Protein AF-A0A929ICV4-F1 (afdb_monomer)

pLDDT: mean 78.17, std 17.78, range [34.5, 98.75]

Structure (mmCIF, N/CA/C/O backbone):
data_AF-A0A929ICV4-F1
#
_entry.id   AF-A0A929ICV4-F1
#
loop_
_atom_site.group_PDB
_atom_site.id
_atom_site.type_symbol
_atom_site.label_atom_id
_atom_site.label_alt_id
_atom_site.label_comp_id
_atom_site.label_asym_id
_atom_site.label_entity_id
_atom_site.label_seq_id
_atom_site.pdbx_PDB_ins_code
_atom_site.Cartn_x
_atom_site.Cartn_y
_atom_site.Cartn_z
_atom_site.occupancy
_atom_site.B_iso_or_equiv
_atom_site.auth_seq_id
_atom_site.auth_comp_id
_atom_site.auth_asym_id
_atom_site.auth_atom_id
_atom_site.pdbx_PDB_model_num
ATOM 1 N N . MET A 1 1 ? 7.011 -16.786 -25.797 1.00 38.97 1 MET A N 1
ATOM 2 C CA . MET A 1 1 ? 6.135 -16.086 -24.838 1.00 38.97 1 MET A CA 1
ATOM 3 C C . MET A 1 1 ? 5.967 -16.983 -23.621 1.00 38.97 1 MET A C 1
ATOM 5 O O . MET A 1 1 ? 5.242 -17.961 -23.714 1.00 38.97 1 MET A O 1
ATOM 9 N N . ARG A 1 2 ? 6.710 -16.749 -22.533 1.00 47.75 2 ARG A N 1
ATOM 10 C CA . ARG A 1 2 ? 6.395 -17.364 -21.236 1.00 47.75 2 ARG A CA 1
ATOM 11 C C . ARG A 1 2 ? 5.663 -16.283 -20.454 1.00 47.75 2 ARG A C 1
ATOM 13 O O . ARG A 1 2 ? 6.286 -15.298 -20.079 1.00 47.75 2 ARG A O 1
ATOM 20 N N . SER A 1 3 ? 4.342 -16.396 -20.366 1.00 54.91 3 SER A N 1
ATOM 21 C CA . SER A 1 3 ? 3.527 -15.537 -19.508 1.00 54.91 3 SER A CA 1
ATOM 22 C C . SER A 1 3 ? 4.051 -15.641 -18.076 1.00 54.91 3 SER A C 1
ATOM 24 O O . SER A 1 3 ? 4.404 -16.742 -17.645 1.00 54.91 3 SER A O 1
ATOM 26 N N . GLY A 1 4 ? 4.130 -14.519 -17.357 1.00 65.94 4 GLY A N 1
ATOM 27 C CA . GLY A 1 4 ? 4.420 -14.539 -15.924 1.00 65.94 4 GLY A CA 1
ATOM 28 C C . GLY A 1 4 ? 3.441 -15.459 -15.189 1.00 65.94 4 GLY A C 1
ATOM 29 O O . GLY A 1 4 ? 2.310 -15.655 -15.643 1.00 65.94 4 GLY A O 1
ATOM 30 N N . ALA A 1 5 ? 3.884 -16.078 -14.095 1.00 77.38 5 ALA A N 1
ATOM 31 C CA . ALA A 1 5 ? 2.991 -16.900 -13.283 1.00 77.38 5 ALA A CA 1
ATOM 32 C C . ALA A 1 5 ? 1.906 -16.023 -12.632 1.00 77.38 5 ALA A C 1
ATOM 34 O O . ALA A 1 5 ? 2.120 -14.837 -12.384 1.00 77.38 5 ALA A O 1
ATOM 35 N N . GLN A 1 6 ? 0.743 -16.605 -12.360 1.00 87.81 6 GLN A N 1
ATOM 36 C CA . GLN A 1 6 ? -0.254 -15.993 -11.488 1.00 87.81 6 GLN A CA 1
ATOM 37 C C . GLN A 1 6 ? -0.070 -16.566 -10.085 1.00 87.81 6 GLN A C 1
ATOM 39 O O . GLN A 1 6 ? 0.095 -17.778 -9.937 1.00 87.81 6 GLN A O 1
ATOM 44 N N . VAL A 1 7 ? -0.081 -15.700 -9.075 1.00 90.94 7 VAL A N 1
ATOM 45 C CA . VAL A 1 7 ? 0.007 -16.099 -7.668 1.00 90.94 7 VAL A CA 1
ATOM 46 C C . VAL A 1 7 ? -1.190 -15.529 -6.931 1.00 90.94 7 VAL A C 1
ATOM 48 O O . VAL A 1 7 ? -1.388 -14.320 -6.910 1.00 90.94 7 VAL A O 1
ATOM 51 N N . ASP A 1 8 ? -1.969 -16.397 -6.300 1.00 94.88 8 ASP A N 1
ATOM 52 C CA . ASP A 1 8 ? -3.102 -15.989 -5.479 1.00 94.88 8 ASP A CA 1
ATOM 53 C C . ASP A 1 8 ? -2.829 -16.382 -4.021 1.00 94.88 8 ASP A C 1
ATOM 55 O O . ASP A 1 8 ? -2.606 -17.551 -3.709 1.00 94.88 8 ASP A O 1
ATOM 59 N N . ILE A 1 9 ? -2.831 -15.394 -3.127 1.00 95.62 9 ILE A N 1
ATOM 60 C CA . ILE A 1 9 ? -2.659 -15.553 -1.679 1.00 95.62 9 ILE A CA 1
ATOM 61 C C . ILE A 1 9 ? -3.998 -15.214 -1.039 1.00 95.62 9 ILE A C 1
ATOM 63 O O . ILE A 1 9 ? -4.398 -14.046 -1.004 1.00 95.62 9 ILE A O 1
ATOM 67 N N . ASN A 1 10 ? -4.724 -16.222 -0.563 1.00 96.88 10 ASN A N 1
ATOM 68 C CA . ASN A 1 10 ? -6.092 -16.024 -0.108 1.00 96.88 10 ASN A CA 1
ATOM 69 C C . ASN A 1 10 ? -6.459 -16.788 1.165 1.00 96.88 10 ASN A C 1
ATOM 71 O O . ASN A 1 10 ? -5.947 -17.873 1.420 1.00 96.88 10 ASN A O 1
ATOM 75 N N . PHE A 1 11 ? -7.358 -16.190 1.954 1.00 96.62 11 PHE A N 1
ATOM 76 C CA . PHE A 1 11 ? -7.953 -16.790 3.157 1.00 96.62 11 PHE A CA 1
ATOM 77 C C . PHE A 1 11 ? -6.955 -17.211 4.248 1.00 96.62 11 PHE A C 1
ATOM 79 O O . PHE A 1 11 ? -7.219 -18.142 5.008 1.00 96.62 11 PHE A O 1
ATOM 86 N N . ASN A 1 12 ? -5.818 -16.522 4.350 1.00 97.19 12 ASN A N 1
ATOM 87 C CA . ASN A 1 12 ? -4.819 -16.770 5.387 1.00 97.19 12 ASN A CA 1
ATOM 88 C C . ASN A 1 12 ? -4.979 -15.815 6.570 1.00 97.19 12 ASN A C 1
ATOM 90 O O . ASN A 1 12 ? -5.546 -14.724 6.462 1.00 97.19 12 ASN A O 1
ATOM 94 N N . HIS A 1 13 ? -4.398 -16.216 7.695 1.00 96.25 13 HIS A N 1
ATOM 95 C CA . HIS A 1 13 ? -4.230 -15.375 8.871 1.00 96.25 13 HIS A CA 1
ATOM 96 C C . HIS A 1 13 ? -2.745 -15.296 9.217 1.00 96.25 13 HIS A C 1
ATOM 98 O O . HIS A 1 13 ? -2.139 -16.291 9.609 1.00 96.25 13 HIS A O 1
ATOM 104 N N . PHE A 1 14 ? -2.156 -14.119 9.036 1.00 92.44 14 PHE A N 1
ATOM 105 C CA . PHE A 1 14 ? -0.761 -13.843 9.350 1.00 92.44 14 PHE A CA 1
ATOM 106 C C . PHE A 1 14 ? -0.678 -13.197 10.735 1.00 92.44 14 PHE A C 1
ATOM 108 O O . PHE A 1 14 ? -1.156 -12.082 10.920 1.00 92.44 14 PHE A O 1
ATOM 115 N N . LEU A 1 15 ? -0.072 -13.899 11.695 1.00 89.00 15 LEU A N 1
ATOM 116 C CA . LEU A 1 15 ? 0.064 -13.475 13.093 1.00 89.00 15 LEU A CA 1
ATOM 117 C C . LEU A 1 15 ? 1.522 -13.142 13.420 1.00 89.00 15 LEU A C 1
ATOM 119 O O . LEU A 1 15 ? 2.387 -13.984 13.186 1.00 89.00 15 LEU A O 1
ATOM 123 N N . GLN A 1 16 ? 1.779 -11.964 13.997 1.00 74.06 16 GLN A N 1
ATOM 124 C CA . GLN A 1 16 ? 3.083 -11.583 14.574 1.00 74.06 16 GLN A CA 1
ATOM 125 C C . GLN A 1 16 ? 4.268 -11.738 13.602 1.00 74.06 16 GLN A C 1
ATOM 127 O O . GLN A 1 16 ? 5.383 -12.088 13.990 1.00 74.06 16 GLN A O 1
ATOM 132 N N . ASN A 1 17 ? 4.021 -11.496 12.314 1.00 66.38 17 ASN A N 1
ATOM 133 C CA . ASN A 1 17 ? 5.069 -11.509 11.302 1.00 66.38 17 ASN A CA 1
ATOM 134 C C . ASN A 1 17 ? 5.662 -10.109 11.177 1.00 66.38 17 ASN A C 1
ATOM 136 O O . ASN A 1 17 ? 4.917 -9.140 11.088 1.00 66.38 17 ASN A O 1
ATOM 140 N N . LEU A 1 18 ? 6.989 -10.024 11.099 1.00 76.31 18 LEU A N 1
ATOM 141 C CA . LEU A 1 18 ? 7.675 -8.764 10.795 1.00 76.31 18 LEU A CA 1
ATOM 142 C C . LEU A 1 18 ? 7.374 -8.328 9.361 1.00 76.31 18 LEU A C 1
ATOM 144 O O . LEU A 1 18 ? 7.043 -7.175 9.122 1.00 76.31 18 LEU A O 1
ATOM 148 N N . VAL A 1 19 ? 7.424 -9.275 8.419 1.00 81.38 19 VAL A N 1
ATOM 149 C CA . VAL A 1 19 ? 6.857 -9.100 7.082 1.00 81.38 19 VAL A CA 1
ATOM 150 C C . VAL A 1 19 ? 6.070 -10.344 6.693 1.00 81.38 19 VAL A C 1
ATOM 152 O O . VAL A 1 19 ? 6.641 -11.433 6.652 1.00 81.38 19 VAL A O 1
ATOM 155 N N . ALA A 1 20 ? 4.766 -10.210 6.442 1.00 84.81 20 ALA A N 1
ATOM 156 C CA . ALA A 1 20 ? 3.904 -11.373 6.212 1.00 84.81 20 ALA A CA 1
ATOM 157 C C . ALA A 1 20 ? 3.948 -11.887 4.763 1.00 84.81 20 ALA A C 1
ATOM 159 O O . ALA A 1 20 ? 4.012 -13.095 4.536 1.00 84.81 20 ALA A O 1
ATOM 160 N N . VAL A 1 21 ? 3.940 -10.987 3.778 1.00 87.75 21 VAL A N 1
ATOM 161 C CA . VAL A 1 21 ? 4.052 -11.334 2.353 1.00 87.75 21 VAL A CA 1
ATOM 162 C C . VAL A 1 21 ? 5.154 -10.503 1.719 1.00 87.75 21 VAL A C 1
ATOM 164 O O . VAL A 1 21 ? 5.126 -9.279 1.792 1.00 87.75 21 VAL A O 1
ATOM 167 N N . VAL A 1 22 ? 6.099 -11.167 1.054 1.00 87.38 22 VAL A N 1
ATOM 168 C CA . VAL A 1 22 ? 7.188 -10.509 0.325 1.00 87.38 22 VAL A CA 1
ATOM 169 C C . VAL A 1 22 ? 7.153 -10.935 -1.136 1.00 87.38 22 VAL A C 1
ATOM 171 O O . VAL A 1 22 ? 7.228 -12.120 -1.455 1.00 87.38 22 VAL A O 1
ATOM 174 N N . ILE A 1 23 ? 7.071 -9.954 -2.027 1.00 85.19 23 ILE A N 1
ATOM 175 C CA . ILE A 1 23 ? 7.147 -10.120 -3.473 1.00 85.19 23 ILE A CA 1
ATOM 176 C C . ILE A 1 23 ? 8.391 -9.364 -3.937 1.00 85.19 23 ILE A C 1
ATOM 178 O O . ILE A 1 23 ? 8.516 -8.166 -3.699 1.00 85.19 23 ILE A O 1
ATOM 182 N N . ILE A 1 24 ? 9.328 -10.060 -4.581 1.00 82.62 24 ILE A N 1
ATOM 183 C CA . ILE A 1 24 ? 10.586 -9.465 -5.047 1.00 82.62 24 ILE A CA 1
ATOM 184 C C . ILE A 1 24 ? 10.763 -9.745 -6.533 1.00 82.62 24 ILE A C 1
ATOM 186 O O . ILE A 1 24 ? 10.647 -10.901 -6.938 1.00 82.62 24 ILE A O 1
ATOM 190 N N . ASN A 1 25 ? 11.068 -8.710 -7.325 1.00 75.75 25 ASN A N 1
ATOM 191 C CA . ASN A 1 25 ? 11.461 -8.826 -8.741 1.00 75.75 25 ASN A CA 1
ATOM 192 C C . ASN A 1 25 ? 10.577 -9.786 -9.551 1.00 75.75 25 ASN A C 1
ATOM 194 O O . ASN A 1 25 ? 11.056 -10.663 -10.271 1.00 75.75 25 ASN A O 1
ATOM 198 N N . SER A 1 26 ? 9.261 -9.655 -9.393 1.00 71.94 26 SER A N 1
ATOM 199 C CA . SER A 1 26 ? 8.315 -10.638 -9.908 1.00 71.94 26 SER A CA 1
ATOM 200 C C . SER A 1 26 ? 7.723 -10.215 -11.251 1.00 71.94 26 SER A C 1
ATOM 202 O O . SER A 1 26 ? 7.237 -9.108 -11.390 1.00 71.94 26 SER A O 1
ATOM 204 N N . SER A 1 27 ? 7.680 -11.118 -12.236 1.00 75.81 27 SER A N 1
ATOM 205 C CA . SER A 1 27 ? 6.920 -10.921 -13.497 1.00 75.81 27 SER A CA 1
ATOM 206 C C . SER A 1 27 ? 5.445 -11.292 -13.350 1.00 75.81 27 SER A C 1
ATOM 208 O O . SER A 1 27 ? 4.738 -11.479 -14.343 1.00 75.81 27 SER A O 1
ATOM 210 N N . GLN A 1 28 ? 5.007 -11.535 -12.118 1.00 78.25 28 GLN A N 1
ATOM 211 C CA . GLN A 1 28 ? 3.743 -12.187 -11.834 1.00 78.25 28 GLN A CA 1
ATOM 212 C C . GLN A 1 28 ? 2.613 -11.170 -11.707 1.00 78.25 28 GLN A C 1
ATOM 214 O O . GLN A 1 28 ? 2.813 -10.009 -11.340 1.00 78.25 28 GLN A O 1
ATOM 219 N N . SER A 1 29 ? 1.403 -11.646 -11.989 1.00 88.25 29 SER A N 1
ATOM 220 C CA . SER A 1 29 ? 0.196 -11.010 -11.473 1.00 88.25 29 SER A CA 1
ATOM 221 C C . SER A 1 29 ? -0.126 -11.672 -10.144 1.00 88.25 29 SER A C 1
ATOM 223 O O . SER A 1 29 ? -0.492 -12.849 -10.119 1.00 88.25 29 SER A O 1
ATOM 225 N N . THR A 1 30 ? -0.001 -10.914 -9.061 1.00 92.75 30 THR A N 1
ATOM 226 C CA . THR A 1 30 ? -0.270 -11.394 -7.708 1.00 92.75 30 THR A CA 1
ATOM 227 C C . THR A 1 30 ? -1.576 -10.812 -7.186 1.00 92.75 30 THR A C 1
ATOM 229 O O . THR A 1 30 ? -1.777 -9.596 -7.214 1.00 92.75 30 THR A O 1
ATOM 232 N N . THR A 1 31 ? -2.451 -11.677 -6.678 1.00 96.12 31 THR A N 1
ATOM 233 C CA . THR A 1 31 ? -3.678 -11.288 -5.979 1.00 96.12 31 THR A CA 1
ATOM 234 C C . THR A 1 31 ? -3.563 -11.675 -4.511 1.00 96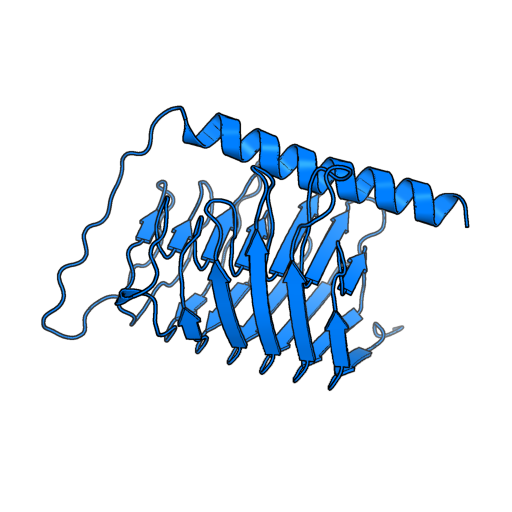.12 31 THR A C 1
ATOM 236 O O . THR A 1 31 ? -3.345 -12.840 -4.191 1.00 96.12 31 THR A O 1
ATOM 239 N N . VAL A 1 32 ? -3.746 -10.721 -3.605 1.00 97.31 32 VAL A N 1
ATOM 240 C CA . VAL A 1 32 ? -3.819 -10.955 -2.160 1.00 97.31 32 VAL A CA 1
ATOM 241 C C . VAL A 1 32 ? -5.235 -10.623 -1.712 1.00 97.31 32 VAL A C 1
ATOM 243 O O . VAL A 1 32 ? -5.647 -9.462 -1.780 1.00 97.31 32 VAL A O 1
ATOM 246 N N . THR A 1 33 ? -6.010 -11.623 -1.283 1.00 98.19 33 THR A N 1
ATOM 247 C CA . THR A 1 33 ? -7.423 -11.403 -0.951 1.00 98.19 33 THR A CA 1
ATOM 248 C C . THR A 1 33 ? -7.960 -12.171 0.242 1.00 98.19 33 THR A C 1
ATOM 250 O O . THR A 1 33 ? -7.597 -13.319 0.471 1.00 98.19 33 THR A O 1
ATOM 253 N N . ALA A 1 34 ? -8.876 -11.550 0.989 1.00 97.75 34 ALA A N 1
ATOM 254 C CA . ALA A 1 34 ? -9.556 -12.178 2.121 1.00 97.75 34 ALA A CA 1
ATOM 255 C C . ALA A 1 34 ? -8.600 -12.715 3.201 1.00 97.75 34 ALA A C 1
ATOM 257 O O . ALA A 1 34 ? -8.934 -13.665 3.905 1.00 97.75 34 ALA A O 1
ATOM 258 N N . ASN A 1 35 ? -7.415 -12.116 3.338 1.00 98.25 35 ASN A N 1
ATOM 259 C CA . ASN A 1 35 ? -6.476 -12.433 4.407 1.00 98.25 35 ASN A CA 1
ATOM 260 C C . ASN A 1 35 ? -6.658 -11.474 5.589 1.00 98.25 35 ASN A C 1
ATOM 262 O O . ASN A 1 35 ? -7.117 -10.338 5.431 1.00 98.25 35 ASN A O 1
ATOM 266 N N . THR A 1 36 ? -6.247 -11.928 6.769 1.00 97.94 36 THR A N 1
ATOM 267 C CA . THR A 1 36 ? -6.087 -11.082 7.958 1.00 97.94 36 THR A CA 1
ATOM 268 C C . THR A 1 36 ? -4.609 -10.971 8.308 1.00 97.94 36 THR A C 1
ATOM 270 O O . THR A 1 36 ? -3.915 -11.984 8.373 1.00 97.94 36 THR A O 1
ATOM 273 N N . PHE A 1 37 ? -4.143 -9.749 8.539 1.00 96.06 37 PHE A N 1
ATOM 274 C CA . PHE A 1 37 ? -2.788 -9.429 8.967 1.00 96.06 37 PHE A CA 1
ATOM 275 C C . PHE A 1 37 ? -2.864 -8.805 10.358 1.00 96.06 37 PHE A C 1
ATOM 277 O O . PHE A 1 37 ? -3.303 -7.665 10.477 1.00 96.06 37 PHE A O 1
ATOM 284 N N . ASP A 1 38 ? -2.456 -9.547 11.384 1.00 92.69 38 ASP A N 1
ATOM 285 C CA . ASP A 1 38 ? -2.328 -9.034 12.748 1.00 92.69 38 ASP A CA 1
ATOM 286 C C . ASP A 1 38 ? -0.841 -8.896 13.060 1.00 92.69 38 ASP A C 1
ATOM 288 O O . ASP A 1 38 ? -0.145 -9.878 13.352 1.00 92.69 38 ASP A O 1
ATOM 292 N N . ILE A 1 39 ? -0.349 -7.669 12.933 1.00 86.38 39 ILE A N 1
ATOM 293 C CA . ILE A 1 39 ? 1.061 -7.340 13.112 1.00 86.38 39 ILE A CA 1
ATOM 294 C C . ILE A 1 39 ? 1.157 -6.417 14.314 1.00 86.38 39 ILE A C 1
ATOM 296 O O . ILE A 1 39 ? 0.618 -5.314 14.310 1.00 86.38 39 ILE A O 1
ATOM 300 N N . ASP A 1 40 ? 1.832 -6.919 15.338 1.00 79.81 40 ASP A N 1
ATOM 301 C CA . ASP A 1 40 ? 2.163 -6.181 16.544 1.00 79.81 40 ASP A CA 1
ATOM 302 C C . ASP A 1 40 ? 3.685 -6.138 16.633 1.00 79.81 40 ASP A C 1
ATOM 304 O O . ASP A 1 40 ? 4.339 -7.188 16.718 1.00 79.81 40 ASP A O 1
ATOM 308 N N . GLU A 1 41 ? 4.263 -4.945 16.526 1.00 66.94 41 GLU A N 1
ATOM 309 C CA . GLU A 1 41 ? 5.709 -4.792 16.613 1.00 66.94 41 GLU A CA 1
ATOM 310 C C . GLU A 1 41 ? 6.147 -4.889 18.078 1.00 66.94 41 GLU A C 1
ATOM 312 O O . GLU A 1 41 ? 6.242 -3.899 18.797 1.00 66.94 41 GLU A O 1
ATOM 317 N N . ALA A 1 42 ? 6.399 -6.116 18.539 1.00 56.03 42 ALA A N 1
ATOM 318 C CA . ALA A 1 42 ? 6.867 -6.394 19.899 1.00 56.03 42 ALA A CA 1
ATOM 319 C C . ALA A 1 42 ? 8.385 -6.664 19.992 1.00 56.03 42 ALA A C 1
ATOM 321 O O . ALA A 1 42 ? 8.893 -6.954 21.079 1.00 56.03 42 ALA A O 1
ATOM 322 N N . ALA A 1 43 ? 9.129 -6.624 18.878 1.00 52.56 43 ALA A N 1
ATOM 323 C CA . ALA A 1 43 ? 10.517 -7.094 18.824 1.00 52.56 43 ALA A CA 1
ATOM 324 C C . ALA A 1 43 ? 11.516 -5.977 18.441 1.00 52.56 43 ALA A C 1
ATOM 326 O O . ALA A 1 43 ? 11.516 -5.533 17.299 1.00 52.56 43 ALA A O 1
ATOM 327 N N . PRO A 1 44 ? 12.461 -5.600 19.326 1.00 52.28 44 PRO A N 1
ATOM 328 C CA . PRO A 1 44 ? 13.363 -4.451 19.150 1.00 52.28 44 PRO A CA 1
ATOM 329 C C . PRO A 1 44 ? 14.546 -4.697 18.187 1.00 52.28 44 PRO A C 1
ATOM 331 O O . PRO A 1 44 ? 15.631 -4.155 18.389 1.00 52.28 44 PRO A O 1
ATOM 334 N N . VAL A 1 45 ? 14.408 -5.587 17.197 1.00 53.06 45 VAL A N 1
ATOM 335 C CA . VAL A 1 45 ? 15.568 -6.161 16.478 1.00 53.06 45 VAL A CA 1
ATOM 336 C C . VAL A 1 45 ? 15.633 -5.783 14.993 1.00 53.06 45 VAL A C 1
ATOM 338 O O . VAL A 1 45 ? 16.666 -6.018 14.365 1.00 53.06 45 VAL A O 1
ATOM 341 N N . ILE A 1 46 ? 14.590 -5.193 14.401 1.00 55.84 46 ILE A N 1
ATOM 342 C CA . ILE A 1 46 ? 14.575 -4.884 12.960 1.00 55.84 46 ILE A CA 1
ATOM 343 C C . ILE A 1 46 ? 14.127 -3.449 12.727 1.00 55.84 46 ILE A C 1
ATOM 345 O O . ILE A 1 46 ? 13.297 -2.950 13.458 1.00 55.84 46 ILE A O 1
ATOM 349 N N . ASP A 1 47 ? 14.687 -2.806 11.705 1.00 68.69 47 ASP A N 1
ATOM 350 C CA . ASP A 1 47 ? 14.461 -1.396 11.392 1.00 68.69 47 ASP A CA 1
ATOM 351 C C . ASP A 1 47 ? 13.101 -1.126 10.700 1.00 68.69 47 ASP A C 1
ATOM 353 O O . ASP A 1 47 ? 12.800 0.032 10.439 1.00 68.69 47 ASP A O 1
ATOM 357 N N . TYR A 1 48 ? 12.318 -2.159 10.339 1.00 71.81 48 TYR A N 1
ATOM 358 C CA . TYR A 1 48 ? 11.104 -2.047 9.512 1.00 71.81 48 TYR A CA 1
ATOM 359 C C . TYR A 1 48 ? 10.175 -3.274 9.600 1.00 71.81 48 TYR A C 1
ATOM 361 O O . TYR A 1 48 ? 10.663 -4.412 9.589 1.00 71.81 48 TYR A O 1
ATOM 369 N N . ALA A 1 49 ? 8.855 -3.056 9.563 1.00 80.25 49 ALA A N 1
ATOM 370 C CA . ALA A 1 49 ? 7.836 -4.108 9.484 1.00 80.25 49 ALA A CA 1
ATOM 371 C C . ALA A 1 49 ? 6.725 -3.783 8.462 1.00 80.25 49 ALA A C 1
ATOM 373 O O . ALA A 1 49 ? 6.447 -2.621 8.176 1.00 80.25 49 ALA A O 1
ATOM 374 N N . ALA A 1 50 ? 6.076 -4.804 7.886 1.00 86.50 50 ALA A N 1
ATOM 375 C CA . ALA A 1 50 ? 4.947 -4.596 6.976 1.00 86.50 50 ALA A CA 1
ATOM 376 C C . ALA A 1 50 ? 4.018 -5.808 6.788 1.00 86.50 50 ALA A C 1
ATOM 378 O O . ALA A 1 50 ? 4.434 -6.963 6.833 1.00 86.50 50 ALA A O 1
ATOM 379 N N . GLY A 1 51 ? 2.747 -5.561 6.465 1.00 87.75 51 GLY A N 1
ATOM 380 C CA . GLY A 1 51 ? 1.826 -6.612 6.021 1.00 87.75 51 GLY A CA 1
ATOM 381 C C . GLY A 1 51 ? 2.272 -7.229 4.702 1.00 87.75 51 GLY A C 1
ATOM 382 O O . GLY A 1 51 ? 2.525 -8.431 4.595 1.00 87.75 51 GLY A O 1
ATOM 383 N N . ILE A 1 52 ? 2.389 -6.384 3.686 1.00 91.62 52 ILE A N 1
ATOM 384 C CA . ILE A 1 52 ? 2.770 -6.793 2.337 1.00 91.62 52 ILE A CA 1
ATOM 385 C C . ILE A 1 52 ? 3.903 -5.893 1.868 1.00 91.62 52 ILE A C 1
ATOM 387 O O . ILE A 1 52 ? 3.764 -4.675 1.899 1.00 91.62 52 ILE A O 1
ATOM 391 N N . VAL A 1 53 ? 4.987 -6.494 1.385 1.00 89.75 53 VAL A N 1
ATOM 392 C CA . VAL A 1 53 ? 6.092 -5.792 0.731 1.00 89.75 53 VAL A CA 1
ATOM 393 C C . VAL A 1 53 ? 6.194 -6.261 -0.709 1.00 89.75 53 VAL A C 1
ATOM 395 O O . VAL A 1 53 ? 6.410 -7.446 -0.966 1.00 89.75 53 VAL A O 1
ATOM 398 N N . LEU A 1 54 ? 6.092 -5.331 -1.653 1.00 86.75 54 LEU A N 1
ATOM 399 C CA . LEU A 1 54 ? 6.558 -5.526 -3.021 1.00 86.75 54 LEU A CA 1
ATOM 400 C C . LEU A 1 54 ? 7.788 -4.650 -3.242 1.00 86.75 54 LEU A C 1
ATOM 402 O O . LEU A 1 54 ? 7.720 -3.427 -3.170 1.00 86.75 54 LEU A O 1
ATOM 406 N N . SER A 1 55 ? 8.912 -5.297 -3.529 1.00 84.06 55 SER A N 1
ATOM 407 C CA . SER A 1 55 ? 10.170 -4.621 -3.807 1.00 84.06 55 SER A CA 1
ATOM 408 C C . SER A 1 55 ? 10.717 -5.029 -5.168 1.00 84.06 55 SER A C 1
ATOM 410 O O . SER A 1 55 ? 10.859 -6.214 -5.479 1.00 84.06 55 SER A O 1
ATOM 412 N N . VAL A 1 56 ? 11.013 -4.034 -5.994 1.00 76.81 56 VAL A N 1
ATOM 413 C CA . VAL A 1 56 ? 11.465 -4.220 -7.374 1.00 76.81 56 VAL A CA 1
ATOM 414 C C . VAL A 1 56 ? 12.819 -3.536 -7.539 1.00 76.81 56 VAL A C 1
ATOM 416 O O . VAL A 1 56 ? 12.976 -2.406 -7.098 1.00 76.81 56 VAL A O 1
ATOM 419 N N . THR A 1 57 ? 13.802 -4.199 -8.152 1.00 73.00 57 THR A N 1
ATOM 420 C CA . THR A 1 57 ? 15.165 -3.677 -8.333 1.00 73.00 57 THR A CA 1
ATOM 421 C C . THR A 1 57 ? 15.676 -3.784 -9.772 1.00 73.00 57 THR A C 1
ATOM 423 O O . THR A 1 57 ? 15.363 -4.738 -10.490 1.00 73.00 57 THR A O 1
ATOM 426 N N . LYS A 1 58 ? 16.521 -2.822 -10.189 1.00 63.88 58 LYS A N 1
ATOM 427 C CA . LYS A 1 58 ? 17.078 -2.661 -11.555 1.00 63.88 58 LYS A CA 1
ATOM 428 C C . LYS A 1 58 ? 17.490 -3.930 -12.283 1.00 63.88 58 LYS A C 1
ATOM 430 O O . LYS A 1 58 ? 17.307 -4.037 -13.492 1.00 63.88 58 LYS A O 1
ATOM 435 N N . ALA A 1 59 ? 18.227 -4.786 -11.578 1.00 63.16 59 ALA A N 1
ATOM 436 C CA . ALA A 1 59 ? 19.092 -5.769 -12.216 1.00 63.16 59 ALA A CA 1
ATOM 437 C C . ALA A 1 59 ? 18.296 -6.964 -12.741 1.00 63.16 59 ALA A C 1
ATOM 439 O O . ALA A 1 59 ? 18.678 -7.559 -13.745 1.00 63.16 59 ALA A O 1
ATOM 440 N N . ASP A 1 60 ? 17.176 -7.264 -12.080 1.00 63.44 60 ASP A N 1
ATOM 441 C CA . ASP A 1 60 ? 16.498 -8.549 -12.219 1.00 63.44 60 ASP A CA 1
ATOM 442 C C . ASP A 1 60 ? 14.972 -8.408 -12.366 1.00 63.44 60 ASP A C 1
ATOM 444 O O . ASP A 1 60 ? 14.280 -9.408 -12.559 1.00 63.44 60 ASP A O 1
ATOM 448 N N . ALA A 1 61 ? 14.429 -7.186 -12.277 1.00 61.25 61 ALA A N 1
ATOM 449 C CA . ALA A 1 61 ? 12.996 -6.935 -12.348 1.00 61.25 61 ALA A CA 1
ATOM 450 C C . ALA A 1 61 ? 12.424 -7.112 -13.769 1.00 61.25 61 ALA A C 1
ATOM 452 O O . ALA A 1 61 ? 12.883 -6.468 -14.720 1.00 61.25 61 ALA A O 1
ATOM 453 N N . PRO A 1 62 ? 11.385 -7.941 -13.937 1.00 68.06 62 PRO A N 1
ATOM 454 C CA . PRO A 1 62 ? 10.679 -8.067 -15.206 1.00 68.06 62 PRO A CA 1
ATOM 455 C C . PRO A 1 62 ? 9.868 -6.807 -15.562 1.00 68.06 62 PRO A C 1
ATOM 457 O O . PRO A 1 62 ? 9.489 -6.061 -14.665 1.00 68.06 62 PRO A O 1
ATOM 460 N N . PRO A 1 63 ? 9.531 -6.599 -16.853 1.00 68.50 63 PRO A N 1
ATOM 461 C CA . PRO A 1 63 ? 8.986 -5.330 -17.351 1.00 68.50 63 PRO A CA 1
ATOM 462 C C . PRO A 1 63 ? 7.607 -4.949 -16.797 1.00 68.50 63 PRO A C 1
ATOM 464 O O . PRO A 1 63 ? 7.241 -3.782 -16.827 1.00 68.50 63 PRO A O 1
ATOM 467 N N . ASN A 1 64 ? 6.828 -5.929 -16.328 1.00 76.12 64 ASN A N 1
ATOM 468 C CA . ASN A 1 64 ? 5.491 -5.708 -15.792 1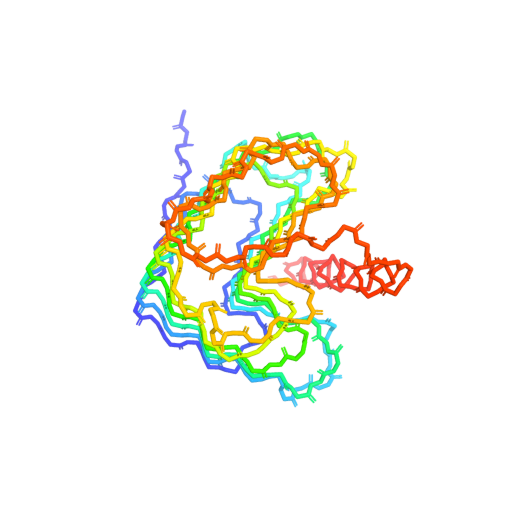.00 76.12 64 ASN A CA 1
ATOM 469 C C . ASN A 1 64 ? 5.320 -6.512 -14.506 1.00 76.12 64 ASN A C 1
ATOM 471 O O . ASN A 1 64 ? 5.483 -7.736 -14.519 1.00 76.12 64 ASN A O 1
ATOM 475 N N . THR A 1 65 ? 4.930 -5.831 -13.432 1.00 82.69 65 THR A N 1
ATOM 476 C CA . THR A 1 65 ? 4.488 -6.452 -12.177 1.00 82.69 65 THR A CA 1
ATOM 477 C C . THR A 1 65 ? 3.081 -5.963 -11.880 1.00 82.69 65 THR A C 1
ATOM 479 O O . THR A 1 65 ? 2.813 -4.767 -11.976 1.00 82.69 65 THR A O 1
ATOM 482 N N . ARG A 1 66 ? 2.166 -6.860 -11.507 1.00 88.19 66 ARG A N 1
ATOM 483 C CA . ARG A 1 66 ? 0.816 -6.461 -11.091 1.00 88.19 66 ARG A CA 1
ATOM 484 C C . ARG A 1 66 ? 0.521 -6.988 -9.701 1.00 88.19 66 ARG A C 1
ATOM 486 O O . ARG A 1 66 ? 0.660 -8.184 -9.459 1.00 88.19 66 ARG A O 1
ATOM 493 N N . LEU A 1 67 ? 0.051 -6.108 -8.826 1.00 93.12 67 LEU A N 1
ATOM 494 C CA . LEU A 1 67 ? -0.354 -6.446 -7.471 1.00 93.12 67 LEU A CA 1
ATOM 495 C C . LEU A 1 67 ? -1.768 -5.936 -7.208 1.00 93.12 67 LEU A C 1
ATOM 497 O O . LEU A 1 67 ? -2.039 -4.739 -7.266 1.00 93.12 67 LEU A O 1
ATOM 501 N N . VAL A 1 68 ? -2.675 -6.862 -6.910 1.00 96.56 68 VAL A N 1
ATOM 502 C CA . VAL A 1 68 ? -4.039 -6.551 -6.481 1.00 96.56 68 VAL A CA 1
ATOM 503 C C . VAL A 1 68 ? -4.208 -7.004 -5.044 1.00 96.56 68 VAL A C 1
ATOM 505 O O . VAL A 1 68 ? -4.052 -8.182 -4.739 1.00 96.56 68 VAL A O 1
ATOM 508 N N . ILE A 1 69 ? -4.564 -6.080 -4.163 1.00 98.31 69 ILE A N 1
ATOM 509 C CA . ILE A 1 69 ? -4.787 -6.328 -2.743 1.00 98.31 69 ILE A CA 1
ATOM 510 C C . ILE A 1 69 ? -6.226 -5.941 -2.443 1.00 98.31 69 ILE A C 1
ATOM 512 O O . ILE A 1 69 ? -6.574 -4.758 -2.480 1.00 98.31 69 ILE A O 1
ATOM 516 N N . HIS A 1 70 ? -7.087 -6.922 -2.176 1.00 98.38 70 HIS A N 1
ATOM 517 C CA . HIS A 1 70 ? -8.498 -6.627 -1.957 1.00 98.38 70 HIS A CA 1
ATOM 518 C C . HIS A 1 70 ? -9.212 -7.495 -0.932 1.00 98.38 70 HIS A C 1
ATOM 520 O O . HIS A 1 70 ? -8.947 -8.688 -0.818 1.00 98.38 70 HIS A O 1
ATOM 526 N N . ASN A 1 71 ? -10.193 -6.920 -0.235 1.00 98.56 71 ASN A N 1
ATOM 527 C CA . ASN A 1 71 ? -10.963 -7.600 0.813 1.00 98.56 71 ASN A CA 1
ATOM 528 C C . ASN A 1 71 ? -10.098 -8.147 1.964 1.00 98.56 71 ASN A C 1
ATOM 530 O O . ASN A 1 71 ? -10.472 -9.139 2.581 1.00 98.56 71 ASN A O 1
ATOM 534 N N . ASN A 1 72 ? -8.934 -7.558 2.245 1.00 98.69 72 ASN A N 1
ATOM 535 C CA . ASN A 1 72 ? -8.102 -7.948 3.384 1.00 98.69 72 ASN A CA 1
ATOM 536 C C . ASN A 1 72 ? -8.403 -7.080 4.608 1.00 98.69 72 ASN A C 1
ATOM 538 O O . ASN A 1 72 ? -8.935 -5.970 4.501 1.00 98.69 72 ASN A O 1
ATOM 542 N N . LYS A 1 73 ? -8.018 -7.584 5.778 1.00 98.56 73 LYS A N 1
ATOM 543 C CA . LYS A 1 73 ? -8.053 -6.849 7.040 1.00 98.56 73 LYS A CA 1
ATOM 544 C C . LYS A 1 73 ? -6.638 -6.711 7.589 1.00 98.56 73 LYS A C 1
ATOM 546 O O . LYS A 1 73 ? -5.968 -7.715 7.804 1.00 98.56 73 LYS A O 1
ATOM 551 N N . PHE A 1 74 ? -6.222 -5.482 7.847 1.00 97.62 74 PHE A N 1
ATOM 552 C CA . PHE A 1 74 ? -4.933 -5.137 8.430 1.00 97.62 74 PHE A CA 1
ATOM 553 C C . PHE A 1 74 ? -5.172 -4.583 9.835 1.00 97.62 74 PHE A C 1
ATOM 555 O O . PHE A 1 74 ? -5.843 -3.564 9.979 1.00 97.62 74 PHE A O 1
ATOM 562 N N . ASN A 1 75 ? -4.681 -5.271 10.862 1.00 95.62 75 ASN A N 1
ATOM 563 C CA . ASN A 1 75 ? -4.710 -4.838 12.257 1.00 95.62 75 ASN A CA 1
ATOM 564 C C . ASN A 1 75 ? -3.268 -4.633 12.699 1.00 95.62 75 ASN A C 1
ATOM 566 O O . ASN A 1 75 ? -2.553 -5.598 12.972 1.00 95.62 75 ASN A O 1
ATOM 570 N N . LEU A 1 76 ? -2.838 -3.378 12.670 1.00 91.69 76 LEU A N 1
ATOM 571 C CA . LEU A 1 76 ? -1.464 -3.005 12.948 1.00 91.69 76 LEU A CA 1
ATOM 572 C C . LEU A 1 76 ? -1.436 -2.163 14.212 1.00 91.69 76 LEU A C 1
ATOM 574 O O . LEU A 1 76 ? -2.128 -1.145 14.303 1.00 91.69 76 LEU A O 1
ATOM 578 N N . SER A 1 77 ? -0.617 -2.587 15.161 1.00 89.38 77 SER A N 1
ATOM 579 C CA . SER A 1 77 ? -0.244 -1.800 16.326 1.00 89.38 77 SER A CA 1
ATOM 580 C C . SER A 1 77 ? 1.267 -1.705 16.387 1.00 89.38 77 SER A C 1
ATOM 582 O O . SER A 1 77 ? 1.971 -2.697 16.200 1.00 89.38 77 SER A O 1
ATOM 584 N N . ASP A 1 78 ? 1.749 -0.500 16.642 1.00 79.31 78 ASP A N 1
ATOM 585 C CA . ASP A 1 78 ? 3.167 -0.245 16.830 1.00 79.31 78 ASP A CA 1
ATOM 586 C C . ASP A 1 78 ? 3.406 0.145 18.291 1.00 79.31 78 ASP A C 1
ATOM 588 O O . ASP A 1 78 ? 2.641 0.916 18.879 1.00 79.31 78 ASP A O 1
ATOM 592 N N . SER A 1 79 ? 4.449 -0.433 18.884 1.00 64.88 79 SER A N 1
ATOM 593 C CA . SER A 1 79 ? 4.913 -0.121 20.238 1.00 64.88 79 SER A CA 1
ATOM 594 C C . SER A 1 79 ? 6.280 0.575 20.256 1.00 64.88 79 SER A C 1
ATOM 596 O O . SER A 1 79 ? 6.749 0.975 21.325 1.00 64.88 79 SER A O 1
ATOM 598 N N . ALA A 1 80 ? 6.909 0.734 19.088 1.00 62.66 80 ALA A N 1
ATOM 599 C CA . ALA A 1 80 ? 8.242 1.277 18.879 1.00 62.66 80 ALA A CA 1
ATOM 600 C C . ALA A 1 80 ? 8.212 2.552 18.007 1.00 62.66 80 ALA A C 1
ATOM 602 O O . ALA A 1 80 ? 7.193 2.944 17.457 1.00 62.66 80 ALA A O 1
ATOM 603 N N . ASP A 1 81 ? 9.350 3.243 17.898 1.00 70.31 81 ASP A N 1
ATOM 604 C CA . ASP A 1 81 ? 9.512 4.424 17.028 1.00 70.31 81 ASP A CA 1
ATOM 605 C C . ASP A 1 81 ? 9.825 4.034 15.564 1.00 70.31 81 ASP A C 1
ATOM 607 O O . ASP A 1 81 ? 10.412 4.820 14.813 1.00 70.31 81 ASP A O 1
ATOM 611 N N . LEU A 1 82 ? 9.508 2.804 15.154 1.00 73.12 82 LEU A N 1
ATOM 612 C CA . LEU A 1 82 ? 9.953 2.243 13.883 1.00 73.12 82 LEU A CA 1
ATOM 613 C C . LEU A 1 82 ? 8.857 2.303 12.811 1.00 73.12 82 LEU A C 1
ATOM 615 O O . LEU A 1 82 ? 7.676 2.417 13.115 1.00 73.12 82 LEU A O 1
ATOM 619 N N . PRO A 1 83 ? 9.219 2.309 11.519 1.00 81.44 83 PRO A N 1
ATOM 620 C CA . PRO A 1 83 ? 8.237 2.377 10.450 1.00 81.44 83 PRO A CA 1
ATOM 621 C C . PRO A 1 83 ? 7.553 1.019 10.256 1.00 81.44 83 PRO A C 1
ATOM 623 O O . PRO A 1 83 ? 8.223 0.014 9.997 1.00 81.44 83 PRO A O 1
ATOM 626 N N . LEU A 1 84 ? 6.220 1.019 10.297 1.00 86.62 84 LEU A N 1
ATOM 627 C CA . LEU A 1 84 ? 5.387 -0.159 10.066 1.00 86.62 84 LEU A CA 1
ATOM 628 C C . LEU A 1 84 ? 4.320 0.144 9.002 1.00 86.62 84 LEU A C 1
ATOM 630 O O . LEU A 1 84 ? 3.520 1.051 9.182 1.00 86.62 84 LEU A O 1
ATOM 634 N N . ASP A 1 85 ? 4.241 -0.629 7.917 1.00 91.25 85 ASP A N 1
ATOM 635 C CA . ASP A 1 85 ? 3.250 -0.370 6.861 1.00 91.25 85 ASP A CA 1
ATOM 636 C C . ASP A 1 85 ? 2.241 -1.512 6.662 1.00 91.25 85 ASP A C 1
ATOM 638 O O . ASP A 1 85 ? 2.583 -2.687 6.547 1.00 91.25 85 ASP A O 1
ATOM 642 N N . ALA A 1 86 ? 0.971 -1.140 6.505 1.00 94.69 86 ALA A N 1
ATOM 643 C CA . ALA A 1 86 ? -0.049 -1.871 5.757 1.00 94.69 86 ALA A CA 1
ATOM 644 C C . ALA A 1 86 ? 0.500 -2.675 4.577 1.00 94.69 86 ALA A C 1
ATOM 646 O O . ALA A 1 86 ? 0.580 -3.911 4.531 1.00 94.69 86 ALA A O 1
ATOM 647 N N . ILE A 1 87 ? 0.826 -1.874 3.577 1.00 96.31 87 ILE A N 1
ATOM 648 C CA . ILE A 1 87 ? 1.235 -2.269 2.251 1.00 96.31 87 ILE A CA 1
ATOM 649 C C . ILE A 1 87 ? 2.364 -1.323 1.887 1.00 96.31 87 ILE A C 1
ATOM 651 O O . ILE A 1 87 ? 2.168 -0.111 1.865 1.00 96.31 87 ILE A O 1
ATOM 655 N N . SER A 1 88 ? 3.514 -1.892 1.570 1.00 92.81 88 SER A N 1
ATOM 656 C CA . SER A 1 88 ? 4.688 -1.169 1.125 1.00 92.81 88 SER A CA 1
ATOM 657 C C . SER A 1 88 ? 5.078 -1.647 -0.250 1.00 92.81 88 SER A C 1
ATOM 659 O O . SER A 1 88 ? 5.290 -2.839 -0.491 1.00 92.81 88 SER A O 1
ATOM 661 N N . VAL A 1 89 ? 5.112 -0.712 -1.184 1.00 90.00 89 VAL A N 1
ATOM 662 C CA . VAL A 1 89 ? 5.499 -0.978 -2.556 1.00 90.00 89 VAL A CA 1
ATOM 663 C C . VAL A 1 89 ? 6.570 0.028 -2.914 1.00 90.00 89 VAL A C 1
ATOM 665 O O . VAL A 1 89 ? 6.349 1.231 -2.809 1.00 90.00 89 VAL A O 1
ATOM 668 N N . ALA A 1 90 ? 7.729 -0.464 -3.335 1.00 87.06 90 ALA A N 1
ATOM 669 C CA . ALA A 1 90 ? 8.847 0.390 -3.698 1.00 87.06 90 ALA A CA 1
ATOM 670 C C . ALA A 1 90 ? 9.637 -0.186 -4.876 1.00 87.06 90 ALA A C 1
ATOM 672 O O . ALA A 1 90 ? 9.952 -1.384 -4.918 1.00 87.06 90 ALA A O 1
ATOM 673 N N . VAL A 1 91 ? 9.990 0.689 -5.816 1.00 79.31 91 VAL A N 1
ATOM 674 C CA . VAL A 1 91 ? 10.944 0.400 -6.891 1.00 79.31 91 VAL A CA 1
ATOM 675 C C . VAL A 1 91 ? 12.277 1.060 -6.538 1.00 79.31 91 VAL A C 1
ATOM 677 O O . VAL A 1 91 ? 12.368 2.276 -6.437 1.00 79.31 91 VAL A O 1
ATOM 680 N N . PHE A 1 92 ? 13.324 0.260 -6.339 1.00 72.19 92 PHE A N 1
ATOM 681 C CA . PHE A 1 92 ? 14.662 0.734 -5.984 1.00 72.19 92 PHE A CA 1
ATOM 682 C C . PHE A 1 92 ? 15.604 0.651 -7.183 1.00 72.19 92 PHE A C 1
ATOM 684 O O . PHE A 1 92 ? 15.767 -0.428 -7.755 1.00 72.19 92 PHE A O 1
ATOM 691 N N . ASP A 1 93 ? 16.270 1.768 -7.498 1.00 62.94 93 ASP A N 1
ATOM 692 C CA . ASP A 1 93 ? 17.303 1.914 -8.533 1.00 62.94 93 ASP A CA 1
ATOM 693 C C . ASP A 1 93 ? 16.863 1.426 -9.936 1.00 62.94 93 ASP A C 1
ATOM 695 O O . ASP A 1 93 ? 16.782 0.231 -10.181 1.00 62.94 93 ASP A O 1
ATOM 699 N N . GLY A 1 94 ? 16.672 2.292 -10.944 1.00 54.22 94 GLY A N 1
ATOM 700 C CA . GLY A 1 94 ? 16.529 1.825 -12.343 1.00 54.22 94 GLY A CA 1
ATOM 701 C C . GLY A 1 94 ? 15.616 2.626 -13.272 1.00 54.22 94 GLY A C 1
ATOM 702 O O . GLY A 1 94 ? 14.897 3.496 -12.805 1.00 54.22 94 GLY A O 1
ATOM 703 N N . PRO A 1 95 ? 15.667 2.376 -14.601 1.00 51.41 95 PRO A N 1
ATOM 704 C CA . PRO A 1 95 ? 14.704 2.959 -15.536 1.00 51.41 95 PRO A CA 1
ATOM 705 C C . PRO A 1 95 ? 13.299 2.385 -15.292 1.00 51.41 95 PRO A C 1
ATOM 707 O O . PRO A 1 95 ? 13.190 1.237 -14.864 1.00 51.41 95 PRO A O 1
ATOM 710 N N . TYR A 1 96 ? 12.264 3.181 -15.595 1.00 55.66 96 TYR A N 1
ATOM 711 C CA . TYR A 1 96 ? 10.835 2.883 -15.409 1.00 55.66 96 TYR A CA 1
ATOM 712 C C . TYR A 1 96 ? 10.480 1.399 -15.532 1.00 55.66 96 TYR A C 1
ATOM 714 O O . TYR A 1 96 ? 10.628 0.797 -16.598 1.00 55.66 96 TYR A O 1
ATOM 722 N N . GLN A 1 97 ? 9.952 0.844 -14.444 1.00 63.44 97 GLN A N 1
ATOM 723 C CA . GLN A 1 97 ? 9.281 -0.448 -14.434 1.00 63.44 97 GLN A CA 1
ATOM 724 C C . GLN A 1 97 ? 7.801 -0.205 -14.176 1.00 63.44 97 GLN A C 1
ATOM 726 O O . GLN A 1 97 ? 7.441 0.498 -13.233 1.00 63.44 97 GLN A O 1
ATOM 731 N N . THR A 1 98 ? 6.929 -0.793 -14.993 1.00 71.31 98 THR A N 1
ATOM 732 C CA . THR A 1 98 ? 5.489 -0.634 -14.7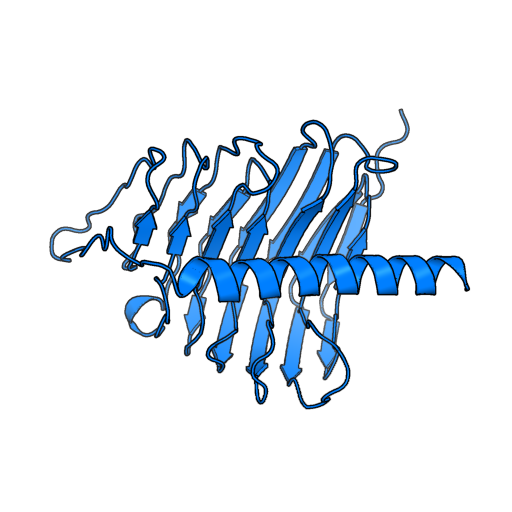96 1.00 71.31 98 THR A CA 1
ATOM 733 C C . THR A 1 98 ? 5.025 -1.603 -13.712 1.00 71.31 98 THR A C 1
ATOM 735 O O . THR A 1 98 ? 4.749 -2.781 -13.961 1.00 71.31 98 THR A O 1
ATOM 738 N N . VAL A 1 99 ? 4.956 -1.105 -12.480 1.00 80.56 99 VAL A N 1
ATOM 739 C CA . VAL A 1 99 ? 4.224 -1.753 -11.391 1.00 80.56 99 VAL A CA 1
ATOM 740 C C . VAL A 1 99 ? 2.795 -1.231 -11.436 1.00 80.56 99 VAL A C 1
ATOM 742 O O . VAL A 1 99 ? 2.588 -0.040 -11.313 1.00 80.56 99 VAL A O 1
ATOM 745 N N . SER A 1 100 ? 1.803 -2.098 -11.618 1.00 87.19 100 SER A N 1
ATOM 746 C CA . SER A 1 100 ? 0.396 -1.716 -11.459 1.00 87.19 100 SER A CA 1
ATOM 747 C C . SER A 1 100 ? -0.101 -2.190 -10.101 1.00 87.19 100 SER A C 1
ATOM 749 O O . SER A 1 100 ? -0.079 -3.394 -9.814 1.00 87.19 100 SER A O 1
ATOM 751 N N . LEU A 1 101 ? -0.554 -1.248 -9.275 1.00 94.38 101 LEU A N 1
ATOM 752 C CA . LEU A 1 101 ? -1.055 -1.506 -7.930 1.00 94.38 101 LEU A CA 1
ATOM 753 C C . LEU A 1 101 ? -2.549 -1.191 -7.850 1.00 94.38 101 LEU A C 1
ATOM 755 O O . LEU A 1 101 ? -2.979 -0.098 -8.200 1.00 94.38 101 LEU A O 1
ATOM 759 N N . ALA A 1 102 ? -3.338 -2.123 -7.321 1.00 97.44 102 ALA A N 1
ATOM 760 C CA . ALA A 1 102 ? -4.731 -1.876 -6.963 1.00 97.44 102 ALA A CA 1
ATOM 761 C C . ALA A 1 102 ? -5.007 -2.335 -5.527 1.00 97.44 102 ALA A C 1
ATOM 763 O O . ALA A 1 102 ? -4.948 -3.527 -5.232 1.00 97.44 102 ALA A O 1
ATOM 764 N N . VAL A 1 103 ? -5.353 -1.397 -4.648 1.00 98.56 103 VAL A N 1
ATOM 765 C CA . VAL A 1 103 ? -5.693 -1.622 -3.239 1.00 98.56 103 VAL A CA 1
ATOM 766 C C . VAL A 1 103 ? -7.159 -1.263 -3.027 1.00 98.56 103 VAL A C 1
ATOM 768 O O . VAL A 1 103 ? -7.515 -0.083 -3.006 1.00 98.56 103 VAL A O 1
ATOM 771 N N . THR A 1 104 ? -8.026 -2.271 -2.898 1.00 98.50 104 THR A N 1
ATOM 772 C CA . THR A 1 104 ? -9.482 -2.046 -2.890 1.00 98.50 104 THR A CA 1
ATOM 773 C C . THR A 1 104 ? -10.248 -2.816 -1.825 1.00 98.50 104 THR A C 1
ATOM 775 O O . THR A 1 104 ? -9.948 -3.971 -1.549 1.00 98.50 104 THR A O 1
ATOM 778 N N . ASN A 1 105 ? -11.293 -2.215 -1.252 1.00 98.31 105 ASN A N 1
ATOM 779 C CA . ASN A 1 105 ? -12.184 -2.882 -0.288 1.00 98.31 105 ASN A CA 1
ATOM 780 C C . ASN A 1 105 ? -11.458 -3.518 0.915 1.00 98.31 105 ASN A C 1
ATOM 782 O O . ASN A 1 105 ? -11.916 -4.522 1.461 1.00 98.31 105 ASN A O 1
ATOM 786 N N . ASN A 1 106 ? -10.310 -2.982 1.327 1.00 98.75 106 ASN A N 1
ATOM 787 C CA . ASN A 1 106 ? -9.610 -3.446 2.521 1.00 98.75 106 ASN A CA 1
ATOM 788 C C . ASN A 1 106 ? -10.079 -2.664 3.753 1.00 98.75 106 ASN A C 1
ATOM 790 O O . ASN A 1 106 ? -10.573 -1.539 3.652 1.00 98.75 106 ASN A O 1
ATOM 794 N N . THR A 1 107 ? -9.905 -3.263 4.927 1.00 98.56 107 THR A N 1
ATOM 795 C CA . THR A 1 107 ? -10.062 -2.579 6.214 1.00 98.56 107 THR A CA 1
ATOM 796 C C . THR A 1 107 ? -8.698 -2.422 6.867 1.00 98.56 107 THR A C 1
ATOM 798 O O . THR A 1 107 ? -8.029 -3.421 7.127 1.00 98.56 107 THR A O 1
ATOM 801 N N . PHE A 1 108 ? -8.317 -1.186 7.163 1.00 98.38 108 PHE A N 1
ATOM 802 C CA . PHE A 1 108 ? -7.093 -0.819 7.862 1.00 98.38 108 PHE A CA 1
ATOM 803 C C . PHE A 1 108 ? -7.449 -0.325 9.262 1.00 98.38 108 PHE A C 1
ATOM 805 O O . PHE A 1 108 ? -8.131 0.686 9.415 1.00 98.38 108 PHE A O 1
ATOM 812 N N . ASN A 1 109 ? -7.001 -1.046 10.282 1.00 97.00 109 ASN A N 1
ATOM 813 C CA . ASN A 1 109 ? -7.064 -0.631 11.676 1.00 97.00 109 ASN A CA 1
ATOM 814 C C . ASN A 1 109 ? -5.625 -0.364 12.119 1.00 97.00 109 ASN A C 1
ATOM 816 O O . ASN A 1 109 ? -4.875 -1.310 12.363 1.00 97.00 109 ASN A O 1
ATOM 820 N N . LEU A 1 110 ? -5.238 0.911 12.124 1.00 95.00 110 LEU A N 1
ATOM 821 C CA . LEU A 1 110 ? -3.862 1.354 12.337 1.00 95.00 110 LEU A CA 1
ATOM 822 C C . LEU A 1 110 ? -3.778 2.065 13.689 1.00 95.00 110 LEU A C 1
ATOM 824 O O . LEU A 1 110 ? -4.568 2.970 13.954 1.00 95.00 110 LEU A O 1
ATOM 828 N N . PHE A 1 111 ? -2.853 1.653 14.549 1.00 93.12 111 PHE A N 1
ATOM 829 C CA . PHE A 1 111 ? -2.696 2.214 15.891 1.00 93.12 111 PHE A CA 1
ATOM 830 C C . PHE A 1 111 ? -1.218 2.434 16.214 1.00 93.12 111 PHE A C 1
ATOM 832 O O . PHE A 1 111 ? -0.625 1.685 16.989 1.00 93.12 111 PHE A O 1
ATOM 839 N N . GLY A 1 112 ? -0.618 3.451 15.597 1.00 89.00 112 GLY A N 1
ATOM 840 C CA . GLY A 1 112 ? 0.782 3.795 15.837 1.00 89.00 112 GLY A CA 1
ATOM 841 C C . GLY A 1 112 ? 1.236 4.984 15.007 1.00 89.00 112 GLY A C 1
ATOM 842 O O . GLY A 1 112 ? 0.930 5.064 13.822 1.00 89.00 112 GLY A O 1
ATOM 843 N N . GLU A 1 113 ? 1.983 5.905 15.619 1.00 86.81 113 GLU A N 1
ATOM 844 C CA . GLU A 1 113 ? 2.387 7.185 15.012 1.00 86.81 113 GLU A CA 1
ATOM 845 C C . GLU A 1 113 ? 3.187 7.022 13.719 1.00 86.81 113 GLU A C 1
ATOM 847 O O . GLU A 1 113 ? 3.158 7.892 12.843 1.00 86.81 113 GLU A O 1
ATOM 852 N N . ASN A 1 114 ? 3.879 5.892 13.600 1.00 85.88 114 ASN A N 1
ATOM 853 C CA . ASN A 1 114 ? 4.733 5.571 12.483 1.00 85.88 114 ASN A CA 1
ATOM 854 C C . ASN A 1 114 ? 4.113 4.581 11.488 1.00 85.88 114 ASN A C 1
ATOM 856 O O . ASN A 1 114 ? 4.842 4.047 10.647 1.00 85.88 114 ASN A O 1
ATOM 860 N N . ILE A 1 115 ? 2.791 4.396 11.524 1.00 90.00 115 ILE A N 1
ATOM 861 C CA . ILE A 1 115 ? 2.106 3.444 10.654 1.00 90.00 115 ILE A CA 1
ATOM 862 C C . ILE A 1 115 ? 1.521 4.113 9.412 1.00 90.00 115 ILE A C 1
ATOM 864 O O . ILE A 1 115 ? 0.769 5.080 9.546 1.00 90.00 115 ILE A O 1
ATOM 868 N N . ALA A 1 116 ? 1.791 3.577 8.219 1.00 92.56 116 ALA A N 1
ATOM 869 C CA . ALA A 1 116 ? 1.052 3.938 7.007 1.00 92.56 116 ALA A CA 1
ATOM 870 C C . ALA A 1 116 ? 0.130 2.802 6.544 1.00 92.56 116 ALA A C 1
ATOM 872 O O . ALA A 1 116 ? 0.453 1.620 6.659 1.00 92.56 116 ALA A O 1
ATOM 873 N N . GLY A 1 117 ? -1.040 3.141 5.998 1.00 96.69 117 GLY A N 1
ATOM 874 C CA . GLY A 1 117 ? -1.934 2.142 5.403 1.00 96.69 117 GLY A CA 1
ATOM 875 C C . GLY A 1 117 ? -1.426 1.644 4.048 1.00 96.69 117 GLY A C 1
ATOM 876 O O . GLY A 1 117 ? -1.337 0.443 3.801 1.00 96.69 117 GLY A O 1
ATOM 877 N N . VAL A 1 118 ? -1.059 2.573 3.172 1.00 97.19 118 VAL A N 1
ATOM 878 C CA . VAL A 1 118 ? -0.399 2.290 1.896 1.00 97.19 118 VAL A CA 1
ATOM 879 C C . VAL A 1 118 ? 0.775 3.241 1.742 1.00 97.19 118 VAL A C 1
ATOM 881 O O . VAL A 1 118 ? 0.586 4.453 1.806 1.00 97.19 118 VAL A O 1
ATOM 884 N N . TRP A 1 119 ? 1.962 2.695 1.503 1.00 93.94 119 TRP A N 1
ATOM 885 C CA . TRP A 1 119 ? 3.175 3.444 1.206 1.00 93.94 119 TRP A CA 1
ATOM 886 C C . TRP A 1 119 ? 3.706 3.015 -0.165 1.00 93.94 119 TRP A C 1
ATOM 888 O O . TRP A 1 119 ? 4.092 1.861 -0.361 1.00 93.94 119 TRP A O 1
ATOM 898 N N . GLY A 1 120 ? 3.637 3.922 -1.139 1.00 91.00 120 GLY A N 1
ATOM 899 C CA . GLY A 1 120 ? 4.061 3.696 -2.519 1.00 91.00 120 GLY A CA 1
ATOM 900 C C . GLY A 1 120 ? 5.203 4.626 -2.912 1.00 91.00 120 GLY A C 1
ATOM 901 O O . GLY A 1 120 ? 5.049 5.842 -2.836 1.00 91.00 120 GLY A O 1
ATOM 902 N N . VAL A 1 121 ? 6.318 4.060 -3.371 1.00 87.94 121 VAL A N 1
ATOM 903 C CA . VAL A 1 121 ? 7.506 4.807 -3.805 1.00 87.94 121 VAL A CA 1
ATOM 904 C C . VAL A 1 121 ? 7.916 4.409 -5.218 1.00 87.94 121 VAL A C 1
ATOM 906 O O . VAL A 1 121 ? 8.107 3.223 -5.494 1.00 87.94 121 VAL A O 1
ATOM 909 N N . ASP A 1 122 ? 8.097 5.403 -6.090 1.00 86.00 122 ASP A N 1
ATOM 910 C CA . ASP A 1 122 ? 8.588 5.239 -7.466 1.00 86.00 122 ASP A CA 1
ATOM 911 C C . ASP A 1 122 ? 7.735 4.269 -8.317 1.00 86.00 122 ASP A C 1
ATOM 913 O O . ASP A 1 122 ? 8.247 3.445 -9.078 1.00 86.00 122 ASP A O 1
ATOM 917 N N . ILE A 1 123 ? 6.406 4.352 -8.178 1.00 85.94 123 ILE A N 1
ATOM 918 C CA . ILE A 1 123 ? 5.429 3.511 -8.889 1.00 85.94 123 ILE A CA 1
ATOM 919 C C . ILE A 1 123 ? 4.437 4.375 -9.658 1.00 85.94 123 ILE A C 1
ATOM 921 O O . ILE A 1 123 ? 3.833 5.276 -9.084 1.00 85.94 123 ILE A O 1
ATOM 925 N N . ASP A 1 124 ? 4.201 4.036 -10.922 1.00 86.00 124 ASP A N 1
ATOM 926 C CA . ASP A 1 124 ? 3.093 4.573 -11.719 1.00 86.00 124 ASP A CA 1
ATOM 927 C C . ASP A 1 124 ? 1.805 3.754 -11.541 1.00 86.00 124 ASP A C 1
ATOM 929 O O . ASP A 1 124 ? 1.837 2.617 -11.083 1.00 86.00 124 ASP A O 1
ATOM 933 N N . ASN A 1 125 ? 0.665 4.265 -12.013 1.00 88.38 125 ASN A N 1
ATOM 934 C CA . ASN A 1 125 ? -0.567 3.478 -12.189 1.00 88.38 125 ASN A CA 1
ATOM 935 C C . ASN A 1 125 ? -1.082 2.806 -10.898 1.00 88.38 125 ASN A C 1
ATOM 937 O O . ASN A 1 125 ? -1.503 1.637 -10.905 1.00 88.38 125 ASN A O 1
ATOM 941 N N . GLY A 1 126 ? -1.028 3.533 -9.781 1.00 93.44 126 GLY A N 1
ATOM 942 C CA . GLY A 1 126 ? -1.541 3.088 -8.489 1.00 93.44 126 GLY A CA 1
ATOM 943 C C . GLY A 1 126 ? -3.006 3.472 -8.267 1.00 93.44 126 GLY A C 1
ATOM 944 O O . GLY A 1 126 ? -3.427 4.594 -8.531 1.00 93.44 126 GLY A O 1
ATOM 945 N N . ALA A 1 127 ? -3.806 2.556 -7.728 1.00 96.06 127 ALA A N 1
ATOM 946 C CA . ALA A 1 127 ? -5.185 2.827 -7.337 1.00 96.06 127 ALA A CA 1
ATOM 947 C C . ALA A 1 127 ? -5.442 2.403 -5.888 1.00 96.06 127 ALA A C 1
ATOM 949 O O . ALA A 1 127 ? -5.256 1.237 -5.540 1.00 96.06 127 ALA A O 1
ATOM 950 N N . VAL A 1 128 ? -5.931 3.327 -5.057 1.00 97.69 128 VAL A N 1
ATOM 951 C CA . VAL A 1 128 ? -6.360 3.062 -3.676 1.00 97.69 128 VAL A CA 1
ATOM 952 C C . VAL A 1 128 ? -7.803 3.517 -3.514 1.00 97.69 128 VAL A C 1
ATOM 954 O O . VAL A 1 128 ? -8.085 4.714 -3.416 1.00 97.69 128 VAL A O 1
ATOM 957 N N . SER A 1 129 ? -8.745 2.574 -3.507 1.00 97.31 129 SER A N 1
ATOM 958 C CA . SER A 1 129 ? -10.163 2.929 -3.509 1.00 97.31 129 SER A CA 1
ATOM 959 C C . SER A 1 129 ? -11.069 2.042 -2.673 1.00 97.31 129 SER A C 1
ATOM 961 O O . SER A 1 129 ? -10.806 0.863 -2.458 1.00 97.31 129 SER A O 1
ATOM 963 N N . ALA A 1 130 ? -12.172 2.623 -2.197 1.00 97.00 130 ALA A N 1
ATOM 964 C CA . ALA A 1 130 ? -13.195 1.913 -1.426 1.00 97.00 130 ALA A CA 1
ATOM 965 C C . ALA A 1 130 ? -12.664 1.192 -0.168 1.00 97.00 130 ALA A C 1
ATOM 967 O O . ALA A 1 130 ? -13.272 0.233 0.306 1.00 97.00 130 ALA A O 1
ATOM 968 N N . ASN A 1 131 ? -11.538 1.641 0.391 1.00 98.44 131 ASN A N 1
ATOM 969 C CA . ASN A 1 131 ? -11.007 1.097 1.637 1.00 98.44 131 ASN A CA 1
ATOM 970 C C . ASN A 1 131 ? -11.623 1.807 2.849 1.00 98.44 131 ASN A C 1
ATOM 972 O O . ASN A 1 131 ? -12.082 2.949 2.757 1.00 98.44 131 ASN A O 1
ATOM 976 N N . LEU A 1 132 ? -11.616 1.131 3.994 1.00 97.81 132 LEU A N 1
ATOM 977 C CA . LEU A 1 132 ? -11.974 1.699 5.290 1.00 97.81 132 LEU A CA 1
ATOM 978 C C . LEU A 1 132 ? -10.705 1.878 6.125 1.00 97.81 132 LEU A C 1
ATOM 980 O O . LEU A 1 132 ? -10.027 0.891 6.397 1.00 97.81 132 LEU A O 1
ATOM 984 N N . PHE A 1 133 ? -10.421 3.104 6.555 1.00 97.56 133 PHE A N 1
ATOM 985 C CA . PHE A 1 133 ? -9.311 3.426 7.451 1.00 97.56 133 PHE A CA 1
ATOM 986 C C . PHE A 1 133 ? -9.841 3.829 8.826 1.00 97.56 133 PHE A C 1
ATOM 988 O O . PHE A 1 133 ? -10.736 4.665 8.922 1.00 97.56 133 PHE A O 1
ATOM 995 N N . ASN A 1 134 ? -9.287 3.239 9.883 1.00 97.12 134 ASN A N 1
ATOM 996 C CA . ASN A 1 134 ? -9.614 3.536 11.274 1.00 97.12 134 ASN A CA 1
ATOM 997 C C . ASN A 1 134 ? -8.330 3.715 12.094 1.00 97.12 134 ASN A C 1
ATOM 999 O O . ASN A 1 134 ? -7.325 3.056 11.820 1.00 97.12 134 ASN A O 1
ATOM 1003 N N . GLY A 1 135 ? -8.412 4.520 13.157 1.00 95.75 135 GLY A N 1
ATOM 1004 C CA . GLY A 1 135 ? -7.354 4.660 14.159 1.00 95.75 135 GLY A CA 1
ATOM 1005 C C . GLY A 1 135 ? -6.469 5.884 13.932 1.00 95.75 135 GLY A C 1
ATOM 1006 O O . GLY A 1 135 ? -6.985 6.969 13.682 1.00 95.75 135 GLY A O 1
ATOM 1007 N N . PHE A 1 136 ? -5.156 5.738 14.075 1.00 94.69 136 PHE A N 1
ATOM 1008 C CA . PHE A 1 136 ? -4.195 6.828 13.919 1.00 94.69 136 PHE A CA 1
ATOM 1009 C C . PHE A 1 136 ? -2.866 6.324 13.356 1.00 94.69 136 PHE A C 1
ATOM 1011 O O . PHE A 1 136 ? -2.481 5.174 13.584 1.00 94.69 136 PHE A O 1
ATOM 1018 N N . GLY A 1 137 ? -2.156 7.201 12.651 1.00 92.88 137 GLY A N 1
ATOM 1019 C CA . GLY A 1 137 ? -0.792 6.928 12.222 1.00 92.88 137 GLY A CA 1
ATOM 1020 C C . GLY A 1 137 ? -0.167 8.030 11.391 1.00 92.88 137 GLY A C 1
ATOM 1021 O O . GLY A 1 137 ? -0.533 9.193 11.524 1.00 92.88 137 GLY A O 1
ATOM 1022 N N . TRP A 1 138 ? 0.805 7.675 10.556 1.00 90.81 138 TRP A N 1
ATOM 1023 C CA . TRP A 1 138 ? 1.519 8.630 9.715 1.00 90.81 138 TRP A CA 1
ATOM 1024 C C . TRP A 1 138 ? 0.582 9.252 8.673 1.00 90.81 138 TRP A C 1
ATOM 1026 O O . TRP A 1 138 ? 0.319 10.456 8.725 1.00 90.81 138 TRP A O 1
ATOM 1036 N N . SER A 1 139 ? 0.042 8.393 7.804 1.00 93.56 139 SER A N 1
ATOM 1037 C CA . SER A 1 139 ? -0.911 8.707 6.735 1.00 93.56 139 SER A CA 1
ATOM 1038 C C . SER A 1 139 ? -1.727 7.453 6.400 1.00 93.56 139 SER A C 1
ATOM 1040 O O . SER A 1 139 ? -1.256 6.324 6.571 1.00 93.56 139 SER A O 1
ATOM 1042 N N . ALA A 1 140 ? -2.941 7.613 5.873 1.00 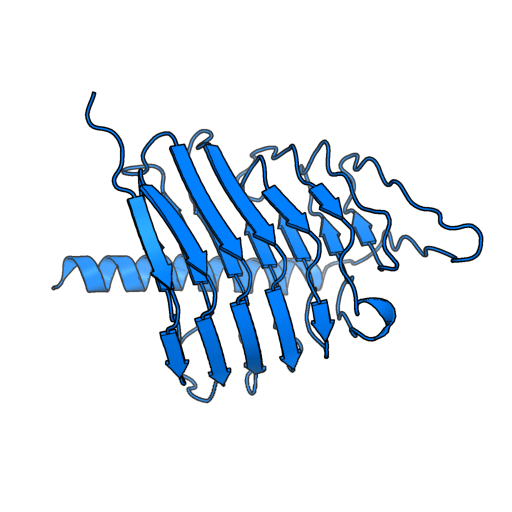95.94 140 ALA A N 1
ATOM 1043 C CA . ALA A 1 140 ? -3.684 6.474 5.332 1.00 95.94 140 ALA A CA 1
ATOM 1044 C C . ALA A 1 140 ? -3.065 6.013 4.004 1.00 95.94 140 ALA A C 1
ATOM 1046 O O . ALA A 1 140 ? -2.905 4.813 3.772 1.00 95.94 140 ALA A O 1
ATOM 1047 N N . VAL A 1 141 ? -2.678 6.973 3.158 1.00 96.06 141 VAL A N 1
ATOM 1048 C CA . VAL A 1 141 ? -1.997 6.734 1.882 1.00 96.06 141 VAL A CA 1
ATOM 1049 C C . VAL A 1 141 ? -0.857 7.733 1.713 1.00 96.06 141 VAL A C 1
ATOM 1051 O O . VAL A 1 141 ? -1.076 8.936 1.814 1.00 96.06 141 VAL A O 1
ATOM 1054 N N . THR A 1 142 ? 0.333 7.238 1.397 1.00 93.62 142 THR A N 1
ATOM 1055 C CA . THR A 1 142 ? 1.495 8.045 1.021 1.00 93.62 142 THR A CA 1
ATOM 1056 C C . THR A 1 142 ? 2.009 7.578 -0.339 1.00 93.62 142 THR A C 1
ATOM 1058 O O . THR A 1 142 ? 2.225 6.382 -0.546 1.00 93.62 142 THR A O 1
ATOM 1061 N N . VAL A 1 143 ? 2.202 8.524 -1.259 1.00 91.56 143 VAL A N 1
ATOM 1062 C CA . VAL A 1 143 ? 2.733 8.292 -2.611 1.00 91.56 143 VAL A CA 1
ATOM 1063 C C . VAL A 1 143 ? 3.898 9.238 -2.861 1.00 91.56 143 VAL A C 1
ATOM 1065 O O . VAL A 1 143 ? 3.759 10.447 -2.680 1.00 91.56 143 VAL A O 1
ATOM 1068 N N . LEU A 1 144 ? 5.045 8.699 -3.266 1.00 87.38 144 LEU A N 1
ATOM 1069 C CA . LEU A 1 144 ? 6.306 9.434 -3.338 1.00 87.38 144 LEU A CA 1
ATOM 1070 C C . LEU A 1 144 ? 7.091 9.084 -4.603 1.00 87.38 144 LEU A C 1
ATOM 1072 O O . L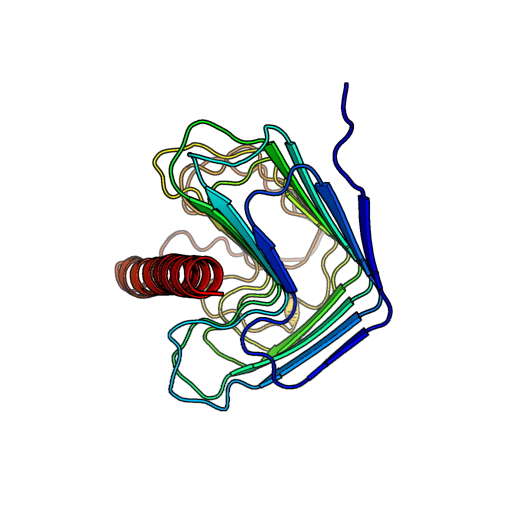EU A 1 144 ? 7.101 7.932 -5.039 1.00 87.38 144 LEU A O 1
ATOM 1076 N N . ALA A 1 145 ? 7.803 10.076 -5.130 1.00 84.38 145 ALA A N 1
ATOM 1077 C CA . ALA A 1 145 ? 8.872 9.896 -6.101 1.00 84.38 145 ALA A CA 1
ATOM 1078 C C . ALA A 1 145 ? 10.209 10.272 -5.440 1.00 84.38 145 ALA A C 1
ATOM 1080 O O . ALA A 1 145 ? 10.334 11.346 -4.851 1.00 84.38 145 ALA A O 1
ATOM 1081 N N . GLU A 1 146 ? 11.199 9.380 -5.488 1.00 76.19 146 GLU A N 1
ATOM 1082 C CA . GLU A 1 146 ? 12.443 9.504 -4.712 1.00 76.19 146 GLU A CA 1
ATOM 1083 C C . GLU A 1 146 ? 13.705 9.407 -5.570 1.00 76.19 146 GLU A C 1
ATOM 1085 O O . GLU A 1 146 ? 14.671 10.137 -5.340 1.00 76.19 146 GLU A O 1
ATOM 1090 N N . ASN A 1 147 ? 13.722 8.555 -6.597 1.00 69.00 147 ASN A N 1
ATOM 1091 C CA . ASN A 1 147 ? 14.932 8.293 -7.385 1.00 69.00 147 ASN A CA 1
ATOM 1092 C C . ASN A 1 147 ? 15.102 9.221 -8.604 1.00 69.00 147 ASN A C 1
ATOM 1094 O O . ASN A 1 147 ? 15.595 8.793 -9.650 1.00 69.00 147 ASN A O 1
ATOM 1098 N N . LEU A 1 148 ? 14.717 10.501 -8.472 1.00 62.06 148 LEU A N 1
ATOM 1099 C CA . LEU A 1 148 ? 14.664 11.495 -9.565 1.00 62.06 148 LEU A CA 1
ATOM 1100 C C . LEU A 1 148 ? 13.774 11.049 -10.741 1.00 62.06 148 LEU A C 1
ATOM 1102 O O . LEU A 1 148 ? 13.986 11.451 -11.889 1.00 62.06 148 LEU A O 1
ATOM 1106 N N . LEU A 1 149 ? 12.807 10.179 -10.459 1.00 71.81 149 LEU A N 1
ATOM 1107 C CA . LEU A 1 149 ? 11.823 9.697 -11.412 1.00 71.81 149 LEU A CA 1
ATOM 1108 C C . LEU A 1 149 ? 10.517 10.432 -11.158 1.00 71.81 149 LEU A C 1
ATOM 1110 O O . LEU A 1 149 ? 10.087 10.562 -10.021 1.00 71.81 149 LEU A O 1
ATOM 1114 N N . THR A 1 150 ? 9.879 10.897 -12.221 1.00 82.00 150 THR A N 1
ATOM 1115 C CA . THR A 1 150 ? 8.517 11.413 -12.132 1.00 82.00 150 THR A CA 1
ATOM 1116 C C . THR A 1 150 ? 7.552 10.237 -12.156 1.00 82.00 150 THR A C 1
ATOM 1118 O O . THR A 1 150 ? 7.609 9.440 -13.087 1.00 82.00 150 THR A O 1
ATOM 1121 N N . ILE A 1 151 ? 6.649 10.118 -11.193 1.00 84.62 151 ILE A N 1
ATOM 1122 C CA . ILE A 1 151 ? 5.603 9.089 -11.237 1.00 84.62 151 ILE A CA 1
ATOM 1123 C C . ILE A 1 151 ? 4.246 9.698 -11.551 1.00 84.62 151 ILE A C 1
ATOM 1125 O O . ILE A 1 151 ? 4.044 10.904 -11.415 1.00 84.62 151 ILE A O 1
ATOM 1129 N N . SER A 1 152 ? 3.319 8.876 -12.026 1.00 86.62 152 SER A N 1
ATOM 1130 C CA . SER A 1 152 ? 2.046 9.349 -12.551 1.00 86.62 152 SER A CA 1
ATOM 1131 C C . SER A 1 152 ? 0.896 8.353 -12.416 1.00 86.62 152 SER A C 1
ATOM 1133 O O . SER A 1 152 ? 1.073 7.194 -12.037 1.00 86.62 152 SER A O 1
ATOM 1135 N N . ASP A 1 153 ? -0.305 8.836 -12.735 1.00 87.56 153 ASP A N 1
ATOM 1136 C CA . ASP A 1 153 ? -1.526 8.045 -12.900 1.00 87.56 153 ASP A CA 1
ATOM 1137 C C . ASP A 1 153 ? -2.016 7.365 -11.611 1.00 87.56 153 ASP A C 1
ATOM 1139 O O . ASP A 1 153 ? -2.470 6.217 -11.611 1.00 87.56 153 ASP A O 1
ATOM 1143 N N . TRP A 1 154 ? -1.958 8.094 -10.491 1.00 91.19 154 TRP A N 1
ATOM 1144 C CA . TRP A 1 154 ? -2.528 7.643 -9.222 1.00 91.19 154 TRP A CA 1
ATOM 1145 C C . TRP A 1 154 ? -3.994 8.038 -9.061 1.00 91.19 154 TRP A C 1
ATOM 1147 O O . TRP A 1 154 ? -4.389 9.174 -9.306 1.00 91.19 154 TRP A O 1
ATOM 1157 N N . THR A 1 155 ? -4.821 7.111 -8.582 1.00 93.69 155 THR A N 1
ATOM 1158 C CA . THR A 1 155 ? -6.218 7.386 -8.218 1.00 93.69 155 THR A CA 1
ATOM 1159 C C . THR A 1 155 ? -6.491 6.974 -6.777 1.00 93.69 155 THR A C 1
ATOM 1161 O O . THR A 1 155 ? -6.424 5.794 -6.436 1.00 93.69 155 THR A O 1
ATOM 1164 N N . ILE A 1 156 ? -6.860 7.939 -5.934 1.00 94.62 156 ILE A N 1
ATOM 1165 C CA . ILE A 1 156 ? -7.189 7.732 -4.521 1.00 94.62 156 ILE A CA 1
ATOM 1166 C C . ILE A 1 156 ? -8.610 8.244 -4.273 1.00 94.62 156 ILE A C 1
ATOM 1168 O O . ILE A 1 156 ? -8.853 9.448 -4.198 1.00 94.62 156 ILE A O 1
ATOM 1172 N N . THR A 1 157 ? -9.584 7.337 -4.198 1.00 93.88 157 THR A N 1
ATOM 1173 C CA . THR A 1 157 ? -11.004 7.726 -4.252 1.00 93.88 157 THR A CA 1
ATOM 1174 C C . THR A 1 157 ? -11.917 6.831 -3.426 1.00 93.88 157 THR A C 1
ATOM 1176 O O . THR A 1 157 ? -11.649 5.646 -3.237 1.00 93.88 157 THR A O 1
ATOM 1179 N N . ALA A 1 158 ? -13.043 7.382 -2.968 1.00 93.19 158 ALA A N 1
ATOM 1180 C CA . ALA A 1 158 ? -14.090 6.653 -2.257 1.00 93.19 158 ALA A CA 1
ATOM 1181 C C . ALA A 1 158 ? -13.610 5.904 -0.996 1.00 93.19 158 ALA A C 1
ATOM 1183 O O . ALA A 1 158 ? -14.254 4.946 -0.563 1.00 93.19 158 ALA A O 1
ATOM 1184 N N . ASN A 1 159 ? -12.491 6.320 -0.396 1.00 95.44 159 ASN A N 1
ATOM 1185 C CA . ASN A 1 159 ? -12.035 5.773 0.878 1.00 95.44 159 ASN A CA 1
ATOM 1186 C C . ASN A 1 159 ? -12.859 6.372 2.028 1.00 95.44 159 ASN A C 1
ATOM 1188 O O . ASN A 1 159 ? -13.264 7.534 1.990 1.00 95.44 159 ASN A O 1
ATOM 1192 N N . LYS A 1 160 ? -13.139 5.559 3.048 1.00 95.38 160 LYS A N 1
ATOM 1193 C CA . LYS A 1 160 ? -13.998 5.901 4.189 1.00 95.38 160 LYS A CA 1
ATOM 1194 C C . LYS A 1 160 ? -13.216 5.863 5.495 1.00 95.38 160 LYS A C 1
ATOM 1196 O O . LYS A 1 160 ? -12.161 5.243 5.578 1.00 95.38 160 LYS A O 1
ATOM 1201 N N . GLY A 1 161 ? -13.780 6.489 6.526 1.00 93.38 161 GLY A N 1
ATOM 1202 C CA . GLY A 1 161 ? -13.229 6.490 7.886 1.00 93.38 161 GLY A CA 1
ATOM 1203 C C . GLY A 1 161 ? -12.122 7.520 8.132 1.00 93.38 161 GLY A C 1
ATOM 1204 O O . GLY A 1 161 ? -11.790 7.765 9.283 1.00 93.38 161 GLY A O 1
ATOM 1205 N N . LEU A 1 162 ? -11.654 8.208 7.085 1.00 90.94 162 LEU A N 1
ATOM 1206 C CA . LEU A 1 162 ? -10.585 9.210 7.160 1.00 90.94 162 LEU A CA 1
ATOM 1207 C C . LEU A 1 162 ? -10.919 10.403 8.073 1.00 90.94 162 LEU A C 1
ATOM 1209 O O . LEU A 1 162 ? -10.057 10.862 8.799 1.00 90.94 162 LEU A O 1
ATOM 1213 N N . LEU A 1 163 ? -12.190 10.816 8.171 1.00 85.62 163 LEU A N 1
ATOM 1214 C CA . LEU A 1 163 ? -12.623 11.833 9.150 1.00 85.62 163 LEU A CA 1
ATOM 1215 C C . LEU A 1 163 ? -12.322 11.471 10.614 1.00 85.62 163 LEU A C 1
ATOM 1217 O O . LEU A 1 163 ? -12.188 12.358 11.450 1.00 85.62 163 LEU A O 1
ATOM 1221 N N . ASN A 1 164 ? -12.285 10.175 10.928 1.00 84.88 164 ASN A N 1
ATOM 1222 C CA . ASN A 1 164 ? -11.998 9.661 12.267 1.00 84.88 164 ASN A CA 1
ATOM 1223 C C . ASN A 1 164 ? -10.591 9.050 12.351 1.00 84.88 164 ASN A C 1
ATOM 1225 O O . ASN A 1 164 ? -10.264 8.425 13.361 1.00 84.88 164 ASN A O 1
ATOM 1229 N N . PHE 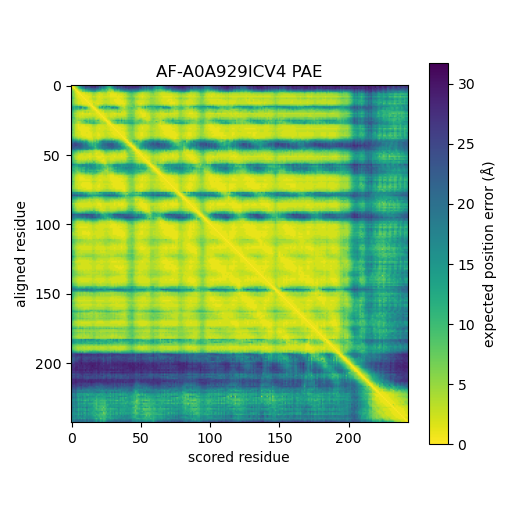A 1 165 ? -9.797 9.168 11.285 1.00 90.19 165 PHE A N 1
ATOM 1230 C CA . PHE A 1 165 ? -8.410 8.743 11.255 1.00 90.19 165 PHE A CA 1
ATOM 1231 C C . PHE A 1 165 ? -7.534 9.931 11.651 1.00 90.19 165 PHE A C 1
ATOM 1233 O O . PHE A 1 165 ? -7.614 10.998 11.052 1.00 90.19 165 PHE A O 1
ATOM 1240 N N . THR A 1 166 ? -6.705 9.766 12.677 1.00 91.75 166 THR A N 1
ATOM 1241 C CA . THR A 1 166 ? -5.785 10.829 13.097 1.00 91.75 166 THR A CA 1
ATOM 1242 C C . THR A 1 166 ? -4.446 10.633 12.397 1.00 91.75 166 THR A C 1
ATOM 1244 O O . THR A 1 166 ? -3.620 9.839 12.850 1.00 91.75 166 THR A O 1
ATOM 1247 N N . ALA A 1 167 ? -4.235 11.342 11.290 1.00 89.12 167 ALA A N 1
ATOM 1248 C CA . ALA A 1 167 ? -2.956 11.358 10.590 1.00 89.12 167 ALA A CA 1
ATOM 1249 C C . ALA A 1 167 ? -1.980 12.379 11.202 1.00 89.12 167 ALA A C 1
ATOM 1251 O O . ALA A 1 167 ? -2.343 13.526 11.467 1.00 89.12 167 ALA A O 1
ATOM 1252 N N . ASN A 1 168 ? -0.717 11.988 11.369 1.00 88.06 168 ASN A N 1
ATOM 1253 C CA . ASN A 1 168 ? 0.362 12.865 11.832 1.00 88.06 168 ASN A CA 1
ATOM 1254 C C . ASN A 1 168 ? 0.824 13.858 10.756 1.00 88.06 168 ASN A C 1
ATOM 1256 O O . ASN A 1 168 ? 1.389 14.906 11.087 1.00 88.06 168 ASN A O 1
ATOM 1260 N N . LYS A 1 169 ? 0.637 13.518 9.474 1.00 84.19 169 LYS A N 1
ATOM 1261 C CA . LYS A 1 169 ? 0.975 14.374 8.329 1.00 84.19 169 LYS A CA 1
ATOM 1262 C C . LYS A 1 169 ? -0.267 14.868 7.609 1.00 84.19 169 LYS A C 1
ATOM 1264 O O . LYS A 1 169 ? -0.582 16.051 7.671 1.00 84.19 169 LYS A O 1
ATOM 1269 N N . ALA A 1 170 ? -0.943 13.955 6.931 1.00 88.75 170 ALA A N 1
ATOM 1270 C CA . ALA A 1 170 ? -2.206 14.152 6.244 1.00 88.75 170 ALA A CA 1
ATOM 1271 C C . ALA A 1 170 ? -2.824 12.771 6.019 1.00 88.75 170 ALA A C 1
ATOM 1273 O O . ALA A 1 170 ? -2.109 11.770 5.969 1.00 88.75 170 ALA A O 1
ATOM 1274 N N . ASP A 1 171 ? -4.140 12.695 5.849 1.00 93.12 171 ASP A N 1
ATOM 1275 C CA . ASP A 1 171 ? -4.788 11.428 5.497 1.00 93.12 171 ASP A CA 1
ATOM 1276 C C . ASP A 1 171 ? -4.198 10.873 4.195 1.00 93.12 171 ASP A C 1
ATOM 1278 O O . ASP A 1 171 ? -3.947 9.672 4.075 1.00 93.12 171 ASP A O 1
ATOM 1282 N N . ILE A 1 172 ? -3.935 11.771 3.242 1.00 92.94 172 ILE A N 1
ATOM 1283 C CA . ILE A 1 172 ? -3.235 11.482 1.995 1.00 92.94 172 ILE A CA 1
ATOM 1284 C C . ILE A 1 172 ? -2.027 12.404 1.851 1.00 92.94 172 ILE A C 1
ATOM 1286 O O . ILE A 1 172 ? -2.164 13.628 1.827 1.00 92.94 172 ILE A O 1
ATOM 1290 N N . GLU A 1 173 ? -0.855 11.807 1.680 1.00 91.38 173 GLU A N 1
ATOM 1291 C CA . GLU A 1 173 ? 0.400 12.496 1.402 1.00 91.38 173 GLU A CA 1
ATOM 1292 C C . GLU A 1 173 ? 0.860 12.198 -0.030 1.00 91.38 173 GLU A C 1
ATOM 1294 O O . GLU A 1 173 ? 1.003 11.040 -0.428 1.00 91.38 173 GLU A O 1
ATOM 1299 N N . ILE A 1 174 ? 1.093 13.258 -0.800 1.00 89.12 174 ILE A N 1
ATOM 1300 C CA . ILE A 1 174 ? 1.602 13.215 -2.169 1.00 89.12 174 ILE A CA 1
ATOM 1301 C C . ILE A 1 174 ? 2.920 13.990 -2.196 1.00 89.12 174 ILE A C 1
ATOM 1303 O O . ILE A 1 174 ? 2.965 15.185 -1.888 1.00 89.12 174 ILE A O 1
ATOM 1307 N N . GLY A 1 175 ? 3.994 13.282 -2.531 1.00 84.81 175 GLY A N 1
ATOM 1308 C CA . GLY A 1 175 ? 5.346 13.819 -2.598 1.00 84.81 175 GLY A CA 1
ATOM 1309 C C . GLY A 1 175 ? 5.616 14.699 -3.815 1.00 84.81 175 GLY A C 1
ATOM 1310 O O . GLY A 1 175 ? 4.744 14.986 -4.635 1.00 84.81 175 GLY A O 1
ATOM 1311 N N . TYR A 1 176 ? 6.876 15.113 -3.931 1.00 82.44 176 TYR A N 1
ATOM 1312 C CA . TYR A 1 176 ? 7.381 15.771 -5.130 1.00 82.44 176 TYR A CA 1
ATOM 1313 C C . TYR A 1 176 ? 7.405 14.800 -6.320 1.00 82.44 176 TYR A C 1
ATOM 1315 O O . TYR A 1 176 ? 7.504 13.590 -6.146 1.00 82.44 176 TYR A O 1
ATOM 1323 N N . ASP A 1 177 ? 7.315 15.356 -7.524 1.00 81.69 177 ASP A N 1
ATOM 1324 C CA . ASP A 1 177 ? 7.345 14.678 -8.823 1.00 81.69 177 ASP A CA 1
ATOM 1325 C C . ASP A 1 177 ? 6.298 13.559 -9.011 1.00 81.69 177 ASP A C 1
ATOM 1327 O O . ASP A 1 177 ? 6.496 12.640 -9.805 1.00 81.69 177 ASP A O 1
ATOM 1331 N N . VAL A 1 178 ? 5.146 13.675 -8.335 1.00 84.88 178 VAL A N 1
ATOM 1332 C CA . VAL A 1 178 ? 3.972 12.801 -8.500 1.00 84.88 178 VAL A CA 1
ATOM 1333 C C . VAL A 1 178 ? 2.886 13.538 -9.294 1.00 84.88 178 VAL A C 1
ATOM 1335 O O . VAL A 1 178 ? 2.134 14.358 -8.768 1.00 84.88 178 VAL A O 1
ATOM 1338 N N . LEU A 1 179 ? 2.781 13.247 -10.588 1.00 84.25 179 LEU A N 1
ATOM 1339 C CA . LEU A 1 179 ? 1.875 13.929 -11.515 1.00 84.25 179 LEU A CA 1
ATOM 1340 C C . LEU A 1 179 ? 0.546 13.188 -11.693 1.00 84.25 179 LEU A C 1
ATOM 1342 O O . LEU A 1 179 ? 0.441 11.986 -11.480 1.00 84.25 179 LEU A O 1
ATOM 1346 N N . GLN A 1 180 ? -0.473 13.896 -12.189 1.00 84.06 180 GLN A N 1
ATOM 1347 C CA . GLN A 1 180 ? -1.741 13.291 -12.634 1.00 84.06 180 GLN A CA 1
ATOM 1348 C C . GLN A 1 180 ? -2.459 12.464 -11.549 1.00 84.06 180 GLN A C 1
ATOM 1350 O O . GLN A 1 180 ? -3.214 11.543 -11.851 1.00 84.06 180 GLN A O 1
ATOM 1355 N N . THR A 1 181 ? -2.259 12.819 -10.279 1.00 85.88 181 THR A N 1
ATOM 1356 C CA . THR A 1 181 ? -2.962 12.181 -9.166 1.00 85.88 181 THR A CA 1
ATOM 1357 C C . THR A 1 181 ? -4.380 12.724 -9.053 1.00 85.88 181 THR A C 1
ATOM 1359 O O . THR A 1 181 ? -4.591 13.935 -8.938 1.00 85.88 181 THR A O 1
ATOM 1362 N N . ILE A 1 182 ? -5.357 11.822 -9.056 1.00 88.25 182 ILE A N 1
ATOM 1363 C CA . ILE A 1 182 ? -6.757 12.120 -8.769 1.00 88.25 182 ILE A CA 1
ATOM 1364 C C . ILE A 1 182 ? -7.030 11.751 -7.317 1.00 88.25 182 ILE A C 1
ATOM 1366 O O . ILE A 1 182 ? -6.948 10.579 -6.943 1.00 88.25 182 ILE A O 1
ATOM 1370 N N . VAL A 1 183 ? -7.414 12.743 -6.514 1.00 88.44 183 VAL A N 1
ATOM 1371 C CA . VAL A 1 183 ? -7.911 12.524 -5.152 1.00 88.44 183 VAL A CA 1
ATOM 1372 C C . VAL A 1 183 ? -9.365 12.957 -5.069 1.00 88.44 183 VAL A C 1
ATOM 1374 O O . VAL A 1 183 ? -9.692 14.097 -5.401 1.00 88.44 183 VAL A O 1
ATOM 1377 N N . GLY A 1 184 ? -10.218 12.050 -4.595 1.00 82.00 184 GLY A N 1
ATOM 1378 C CA . GLY A 1 184 ? -11.632 12.313 -4.341 1.00 82.00 184 GLY A CA 1
ATOM 1379 C C . GLY A 1 184 ? -12.612 11.649 -5.314 1.00 82.00 184 GLY A C 1
ATOM 1380 O O . GLY A 1 184 ? -12.203 11.004 -6.284 1.00 82.00 184 GLY A O 1
ATOM 1381 N N . PRO A 1 185 ? -13.926 11.742 -5.032 1.00 78.12 185 PRO A N 1
ATOM 1382 C CA . PRO A 1 185 ? -14.526 12.380 -3.853 1.00 78.12 185 PRO A CA 1
ATOM 1383 C C . PRO A 1 185 ? -14.333 11.547 -2.569 1.00 78.12 185 PRO A C 1
ATOM 1385 O O . PRO A 1 185 ? -14.551 10.335 -2.570 1.00 78.12 185 PRO A O 1
ATOM 1388 N N . GLN A 1 186 ? -13.901 12.201 -1.485 1.00 81.19 186 GLN A N 1
ATOM 1389 C CA . GLN A 1 186 ? -13.824 11.668 -0.115 1.00 81.19 186 GLN A CA 1
ATOM 1390 C C . GLN A 1 186 ? -13.481 12.794 0.876 1.00 81.19 186 GLN A C 1
ATOM 1392 O O . GLN A 1 186 ? -12.878 13.791 0.480 1.00 81.19 186 GLN A O 1
ATOM 1397 N N . ASN A 1 187 ? -13.809 12.609 2.155 1.00 83.56 187 ASN A N 1
ATOM 1398 C CA . ASN A 1 187 ? -13.473 13.564 3.213 1.00 83.56 187 ASN A CA 1
ATOM 1399 C C . ASN A 1 187 ? -12.122 13.192 3.819 1.00 83.56 187 ASN A C 1
ATOM 1401 O O . ASN A 1 187 ? -12.044 12.239 4.592 1.00 83.56 187 ASN A O 1
ATOM 1405 N N . ALA A 1 188 ? -11.075 13.903 3.405 1.00 85.50 188 ALA A N 1
ATOM 1406 C CA . ALA A 1 188 ? -9.693 13.628 3.769 1.00 85.50 188 ALA A CA 1
ATOM 1407 C C . ALA A 1 188 ? -8.859 14.913 3.718 1.00 85.50 188 ALA A C 1
ATOM 1409 O O . ALA A 1 188 ? -9.018 15.728 2.808 1.00 85.50 188 ALA A O 1
ATOM 1410 N N . THR A 1 189 ? -7.932 15.066 4.655 1.00 88.12 189 THR A N 1
ATOM 1411 C CA . THR A 1 189 ? -6.835 16.027 4.544 1.00 88.12 189 THR A CA 1
ATOM 1412 C C . THR A 1 189 ? -5.830 15.540 3.500 1.00 88.12 189 THR A C 1
ATOM 1414 O O . THR A 1 189 ? -5.456 14.367 3.470 1.00 88.12 189 THR A O 1
ATOM 1417 N N . VAL A 1 190 ? -5.401 16.436 2.611 1.00 87.44 190 VAL A N 1
ATOM 1418 C CA . VAL A 1 190 ? -4.437 16.118 1.549 1.00 87.44 190 VAL A CA 1
ATOM 1419 C C . VAL A 1 190 ? -3.264 17.083 1.640 1.00 87.44 190 VAL A C 1
ATOM 1421 O O . VAL A 1 190 ? -3.458 18.301 1.604 1.00 87.44 190 VAL A O 1
ATOM 1424 N N . SER A 1 191 ? -2.056 16.533 1.734 1.00 87.25 191 SER A N 1
ATOM 1425 C CA . SER A 1 191 ? -0.800 17.266 1.580 1.00 87.25 191 SER A CA 1
ATOM 1426 C C . SER A 1 191 ? -0.220 16.949 0.204 1.00 87.25 191 SER A C 1
ATOM 1428 O O . SER A 1 191 ? 0.220 15.826 -0.022 1.00 87.25 191 SER A O 1
ATOM 1430 N N . ASP A 1 192 ? -0.219 17.926 -0.703 1.00 82.75 192 ASP A N 1
ATOM 1431 C CA . ASP A 1 192 ? 0.484 17.863 -1.993 1.00 82.75 192 ASP A CA 1
ATOM 1432 C C . ASP A 1 192 ? 1.708 18.774 -1.907 1.00 82.75 192 ASP A C 1
ATOM 1434 O O . ASP A 1 192 ? 1.573 19.993 -1.767 1.00 82.75 192 ASP A O 1
ATOM 1438 N N . LEU A 1 193 ? 2.900 18.178 -1.953 1.00 78.19 193 LEU A N 1
ATOM 1439 C CA . LEU A 1 193 ? 4.157 18.910 -1.815 1.00 78.19 193 LEU A CA 1
ATOM 1440 C C . LEU A 1 193 ? 4.568 19.672 -3.089 1.00 78.19 193 LEU A C 1
ATOM 1442 O O . LEU A 1 193 ? 5.585 20.359 -3.077 1.00 78.19 193 LEU A O 1
ATOM 1446 N N . GLY A 1 194 ? 3.744 19.671 -4.143 1.00 56.50 194 GLY A N 1
ATOM 1447 C CA . GLY A 1 194 ? 3.752 20.731 -5.153 1.00 56.50 194 GLY A CA 1
ATOM 1448 C C . GLY A 1 194 ? 3.967 20.278 -6.591 1.00 56.50 194 GLY A C 1
ATOM 1449 O O . GLY A 1 194 ? 4.737 20.929 -7.297 1.00 56.50 194 GLY A O 1
ATOM 1450 N N . THR A 1 195 ? 3.288 19.220 -7.059 1.00 53.59 195 THR A N 1
ATOM 1451 C CA . THR A 1 195 ? 3.513 18.702 -8.432 1.00 53.59 195 THR A CA 1
ATOM 1452 C C . THR A 1 195 ? 2.307 18.550 -9.362 1.00 53.59 195 THR A C 1
ATOM 1454 O O . THR A 1 195 ? 2.478 18.179 -10.518 1.00 53.59 195 THR A O 1
ATOM 1457 N N . GLY A 1 196 ? 1.111 19.005 -8.980 1.00 51.22 196 GLY A N 1
ATOM 1458 C CA . GLY A 1 196 ? 0.002 19.174 -9.936 1.00 51.22 196 GLY A CA 1
ATOM 1459 C C . GLY A 1 196 ? -1.050 18.070 -9.893 1.00 51.22 196 GLY A C 1
ATOM 1460 O O . GLY A 1 196 ? -1.556 17.645 -10.937 1.00 51.22 196 GLY A O 1
ATOM 1461 N N . SER A 1 197 ? -1.421 17.635 -8.687 1.00 54.12 197 SER A N 1
ATOM 1462 C CA . SER A 1 197 ? -2.599 16.792 -8.484 1.00 54.12 197 SER A CA 1
ATOM 1463 C C . SER A 1 197 ? -3.862 17.488 -9.005 1.00 54.12 197 SER A C 1
ATOM 1465 O O . SER A 1 197 ? -4.106 18.667 -8.737 1.00 54.12 197 SER A O 1
ATOM 1467 N N . SER A 1 198 ? -4.712 16.750 -9.720 1.00 53.66 198 SER A N 1
ATOM 1468 C CA . SER A 1 198 ? -6.070 17.204 -10.029 1.00 53.66 198 SER A CA 1
ATOM 1469 C C . SER A 1 198 ? -6.964 16.854 -8.842 1.00 53.66 198 SER A C 1
ATOM 1471 O O . SER A 1 198 ? -7.568 15.784 -8.788 1.00 53.66 198 SER A O 1
ATOM 1473 N N . LEU A 1 199 ? -7.010 17.746 -7.851 1.00 55.72 199 LEU A N 1
ATOM 1474 C CA . LEU A 1 199 ? -7.900 17.615 -6.698 1.00 55.72 199 LEU A CA 1
ATOM 1475 C C . LEU A 1 199 ? -9.356 17.762 -7.161 1.00 55.72 199 LEU A C 1
ATOM 1477 O O . LEU A 1 199 ? -9.779 18.841 -7.576 1.00 55.72 199 LEU A O 1
ATOM 1481 N N . LEU A 1 200 ? -10.136 16.686 -7.076 1.00 50.97 200 LEU A N 1
ATOM 1482 C CA . LEU A 1 200 ? -11.581 16.722 -7.280 1.00 50.97 200 LEU A CA 1
ATOM 1483 C C . LEU A 1 200 ? -12.257 16.597 -5.913 1.00 50.97 200 LEU A C 1
ATOM 1485 O O . LEU A 1 200 ? -12.509 15.497 -5.431 1.00 50.97 200 LEU A O 1
ATOM 1489 N N . SER A 1 201 ? -12.604 17.719 -5.285 1.00 47.56 201 SER A N 1
ATOM 1490 C CA . SER A 1 201 ? -13.492 17.692 -4.119 1.00 47.56 201 SER A CA 1
ATOM 1491 C C . SER A 1 201 ? -14.602 18.720 -4.251 1.00 47.56 201 SER A C 1
ATOM 1493 O O . SER A 1 201 ? -14.304 19.910 -4.255 1.00 47.56 201 SER A O 1
ATOM 1495 N N . VAL A 1 202 ? -15.857 18.264 -4.293 1.00 38.56 202 VAL A N 1
ATOM 1496 C CA . VAL A 1 202 ? -16.871 18.647 -3.290 1.00 38.56 202 VAL A CA 1
ATOM 1497 C C . VAL A 1 202 ? -18.109 17.742 -3.401 1.00 38.56 202 VAL A C 1
ATOM 1499 O O . VAL A 1 202 ? -18.753 17.704 -4.449 1.00 38.56 202 VAL A O 1
ATOM 1502 N N . GLU A 1 203 ? -18.504 17.101 -2.293 1.00 37.66 203 GLU A N 1
ATOM 1503 C CA . GLU A 1 203 ? -19.914 17.195 -1.889 1.00 37.66 203 GLU A CA 1
ATOM 1504 C C . GLU A 1 203 ? -20.129 18.615 -1.325 1.00 37.66 203 GLU A C 1
ATOM 1506 O O . GLU A 1 203 ? -19.239 19.134 -0.647 1.00 37.66 203 GLU A O 1
ATOM 1511 N N . PRO A 1 204 ? -21.252 19.298 -1.606 1.00 34.50 204 PRO A N 1
ATOM 1512 C CA . PRO A 1 204 ? -21.459 20.662 -1.127 1.00 34.50 204 PRO A CA 1
ATOM 1513 C C . PRO A 1 204 ? -21.579 20.684 0.408 1.00 34.50 204 PRO A C 1
ATOM 1515 O O . PRO A 1 204 ? -22.609 20.281 0.942 1.00 34.50 204 PRO A O 1
ATOM 1518 N N . GLY A 1 205 ? -20.560 21.184 1.117 1.00 41.09 205 GLY A N 1
ATOM 1519 C CA . GLY A 1 205 ? -20.636 21.424 2.567 1.00 41.09 205 GLY A CA 1
ATOM 1520 C C . GLY A 1 205 ? -19.330 21.288 3.351 1.00 41.09 205 GLY A C 1
ATOM 1521 O O . GLY A 1 205 ? -19.219 21.908 4.406 1.00 41.09 205 GLY A O 1
ATOM 1522 N N . ASP A 1 206 ? -18.339 20.557 2.836 1.00 43.19 206 ASP A N 1
ATOM 1523 C CA . ASP A 1 206 ? -17.109 20.257 3.581 1.00 43.19 206 ASP A CA 1
ATOM 1524 C C . ASP A 1 206 ? -15.944 21.185 3.198 1.00 43.19 206 ASP A C 1
ATOM 1526 O O . ASP A 1 206 ? -15.627 21.389 2.023 1.00 43.19 206 ASP A O 1
ATOM 1530 N N . SER A 1 207 ? -15.307 21.786 4.208 1.00 41.00 207 SER A N 1
ATOM 1531 C CA . SER A 1 207 ? -14.142 22.657 4.046 1.00 41.00 207 SER A CA 1
ATOM 1532 C C . SER A 1 207 ? -12.853 21.834 4.022 1.00 41.00 207 SER A C 1
ATOM 1534 O O . SER A 1 207 ? -12.447 21.300 5.052 1.00 41.00 207 SER A O 1
ATOM 1536 N N . ASN A 1 208 ? -12.175 21.789 2.876 1.00 47.22 208 ASN A N 1
A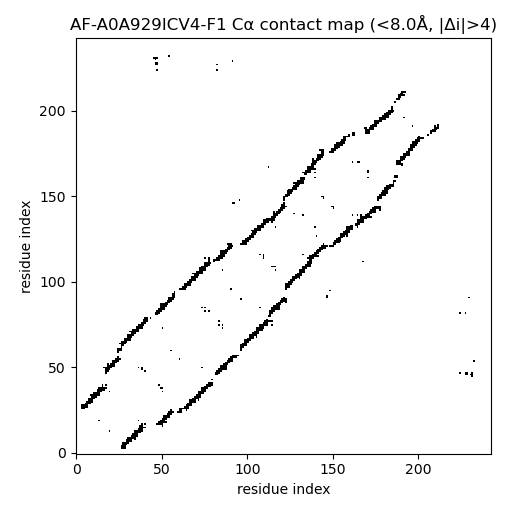TOM 1537 C CA . ASN A 1 208 ? -10.824 21.241 2.779 1.00 47.22 208 ASN A CA 1
ATOM 1538 C C . ASN A 1 208 ? -9.788 22.297 3.179 1.00 47.22 208 ASN A C 1
ATOM 1540 O O . ASN A 1 208 ? -9.708 23.365 2.571 1.00 47.22 208 ASN A O 1
ATOM 1544 N N . THR A 1 209 ? -8.955 21.985 4.169 1.00 46.53 209 THR A N 1
ATOM 1545 C CA . THR A 1 209 ? -7.713 22.716 4.443 1.00 46.53 209 THR A CA 1
ATOM 1546 C C . THR A 1 209 ? -6.560 22.011 3.742 1.00 46.53 209 THR A C 1
ATOM 1548 O O . THR A 1 209 ? -6.092 20.972 4.198 1.00 46.53 209 THR A O 1
ATOM 1551 N N . MET A 1 210 ? -6.106 22.580 2.625 1.00 45.81 210 MET A N 1
ATOM 1552 C CA . MET A 1 210 ? -4.819 22.240 2.020 1.00 45.81 210 MET A CA 1
ATOM 1553 C C . MET A 1 210 ? -3.717 22.823 2.908 1.00 45.81 210 MET A C 1
ATOM 1555 O O . MET A 1 210 ? -3.684 24.034 3.134 1.00 45.81 210 MET A O 1
ATOM 1559 N N . GLN A 1 211 ? -2.838 21.975 3.436 1.00 45.00 211 GLN A N 1
ATOM 1560 C CA . GLN A 1 211 ? -1.711 22.410 4.254 1.00 45.00 211 GLN A CA 1
ATOM 1561 C C . GLN A 1 211 ? -0.445 22.361 3.392 1.00 45.00 211 GLN A C 1
ATOM 1563 O O . GLN A 1 211 ? 0.025 21.287 3.043 1.00 45.00 211 GLN A O 1
ATOM 1568 N N . THR A 1 212 ? 0.081 23.525 3.002 1.00 40.81 212 THR A N 1
ATOM 1569 C CA . THR A 1 212 ? 1.220 23.644 2.069 1.00 40.81 212 THR A CA 1
ATOM 1570 C C . THR A 1 212 ? 2.568 23.849 2.765 1.00 40.81 212 THR A C 1
ATOM 1572 O O . THR A 1 212 ? 3.495 24.354 2.140 1.00 40.81 212 THR A O 1
ATOM 1575 N N . ASP A 1 213 ? 2.698 23.540 4.058 1.00 44.88 213 ASP A N 1
ATOM 1576 C CA . ASP A 1 213 ? 3.939 23.838 4.781 1.00 44.88 213 ASP A CA 1
ATOM 1577 C C . ASP A 1 213 ? 4.233 22.820 5.893 1.00 44.88 213 ASP A C 1
ATOM 1579 O O . ASP A 1 213 ? 3.598 22.815 6.951 1.00 44.88 213 ASP A O 1
ATOM 1583 N N . LEU A 1 214 ? 5.206 21.939 5.646 1.00 43.66 214 LEU A N 1
ATOM 1584 C CA . LEU A 1 214 ? 5.747 20.987 6.620 1.00 43.66 214 LEU A CA 1
ATOM 1585 C C . LEU A 1 214 ? 7.279 20.949 6.494 1.00 43.66 214 LEU A C 1
ATOM 1587 O O . LEU A 1 214 ? 7.858 20.046 5.893 1.00 43.66 214 LEU A O 1
ATOM 1591 N N . GLY A 1 215 ? 7.943 21.960 7.062 1.00 38.84 215 GLY A N 1
ATOM 1592 C CA . GLY A 1 215 ? 9.403 22.105 7.040 1.00 38.84 215 GLY A CA 1
ATOM 1593 C C . GLY A 1 215 ? 10.201 20.999 7.757 1.00 38.84 215 GLY A C 1
ATOM 1594 O O . GLY A 1 215 ? 9.690 20.324 8.647 1.00 38.84 215 GLY A O 1
ATOM 1595 N N . ASN A 1 216 ? 11.483 20.877 7.372 1.00 37.41 216 ASN A N 1
ATOM 1596 C CA . ASN A 1 216 ? 12.698 20.221 7.920 1.00 37.41 216 ASN A CA 1
ATOM 1597 C C . ASN A 1 216 ? 12.643 18.986 8.860 1.00 37.41 216 ASN A C 1
ATOM 1599 O O . ASN A 1 216 ? 13.599 18.213 8.875 1.00 37.41 216 ASN A O 1
ATOM 1603 N N . LYS A 1 217 ? 11.600 18.746 9.664 1.00 39.66 217 LYS A N 1
ATOM 1604 C CA . LYS A 1 217 ? 11.438 17.496 10.444 1.00 39.66 217 LYS A CA 1
ATOM 1605 C C . LYS A 1 217 ? 10.975 16.318 9.572 1.00 39.66 217 LYS A C 1
ATOM 1607 O O . LYS A 1 217 ? 11.188 15.160 9.935 1.00 39.66 217 LYS A O 1
ATOM 1612 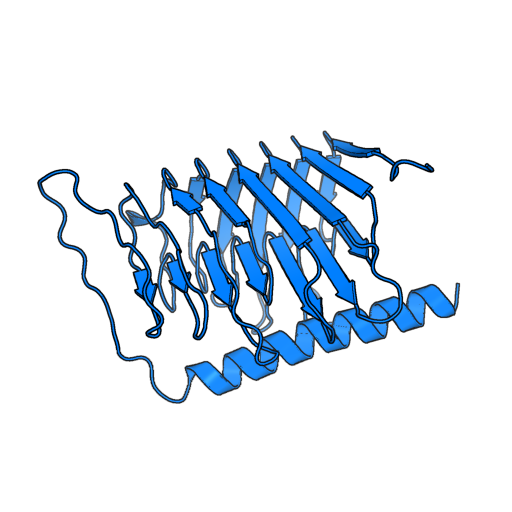N N . THR A 1 218 ? 10.355 16.619 8.436 1.00 51.81 218 THR A N 1
ATOM 1613 C CA . THR A 1 218 ? 9.782 15.674 7.467 1.00 51.81 218 THR A CA 1
ATOM 1614 C C . THR A 1 218 ? 10.877 14.914 6.716 1.00 51.81 218 THR A C 1
ATOM 1616 O O . THR A 1 218 ? 10.843 13.693 6.689 1.00 51.81 218 THR A O 1
ATOM 1619 N N . GLU A 1 219 ? 11.921 15.599 6.239 1.00 47.69 219 GLU A N 1
ATOM 1620 C CA . GLU A 1 219 ? 13.003 14.981 5.450 1.00 47.69 219 GLU A CA 1
ATOM 1621 C C . GLU A 1 219 ? 13.837 13.957 6.236 1.00 47.69 219 GLU A C 1
ATOM 1623 O O . GLU A 1 219 ? 14.257 12.939 5.689 1.00 47.69 219 GLU A O 1
ATOM 1628 N N . LYS A 1 220 ? 14.074 14.194 7.535 1.00 43.84 220 LYS A N 1
ATOM 1629 C CA . LYS A 1 220 ? 14.897 13.289 8.354 1.00 43.84 220 LYS A CA 1
ATOM 1630 C C . LYS A 1 220 ? 14.179 11.971 8.654 1.00 43.84 220 LYS A C 1
ATOM 1632 O O . LYS A 1 220 ? 14.740 10.911 8.407 1.00 43.84 220 LYS A O 1
ATOM 1637 N N . SER A 1 221 ? 12.942 12.049 9.149 1.00 55.75 221 SER A N 1
ATOM 1638 C CA . SER A 1 221 ? 12.119 10.862 9.438 1.00 55.75 221 SER A CA 1
ATOM 1639 C C . SER A 1 221 ? 11.831 10.053 8.170 1.00 55.75 221 SER A C 1
ATOM 1641 O O . SER A 1 221 ? 11.885 8.830 8.190 1.00 55.75 221 SER A O 1
ATOM 1643 N N . PHE A 1 222 ? 11.644 10.734 7.043 1.00 56.94 222 PHE A N 1
ATOM 1644 C CA . PHE A 1 222 ? 11.526 10.146 5.713 1.00 56.94 222 PHE A CA 1
ATOM 1645 C C . PHE A 1 222 ? 12.784 9.387 5.255 1.00 56.94 222 PHE A C 1
ATOM 1647 O O . PHE A 1 222 ? 12.713 8.204 4.928 1.00 56.94 222 PHE A O 1
ATOM 1654 N N . ALA A 1 223 ? 13.957 10.028 5.295 1.00 57.47 223 ALA A N 1
ATOM 1655 C CA . ALA A 1 223 ? 15.213 9.392 4.897 1.00 57.47 223 ALA A CA 1
ATOM 1656 C C . ALA A 1 223 ? 15.583 8.216 5.815 1.00 57.47 223 ALA A C 1
ATOM 1658 O O . ALA A 1 223 ? 16.324 7.315 5.412 1.00 57.47 223 ALA A O 1
ATOM 1659 N N . ASP A 1 224 ? 15.117 8.233 7.065 1.00 59.78 224 ASP A N 1
ATOM 1660 C CA . ASP A 1 224 ? 15.254 7.116 7.997 1.00 59.78 224 ASP A CA 1
ATOM 1661 C C . ASP A 1 224 ? 14.330 5.942 7.595 1.00 59.78 224 ASP A C 1
ATOM 1663 O O . ASP A 1 224 ? 14.810 4.809 7.529 1.00 59.78 224 ASP A O 1
ATOM 1667 N N . ARG A 1 225 ? 13.070 6.197 7.192 1.00 62.78 225 ARG A N 1
ATOM 1668 C CA . ARG A 1 225 ? 12.148 5.170 6.649 1.00 62.78 225 ARG A CA 1
ATOM 1669 C C . ARG A 1 225 ? 12.677 4.504 5.386 1.00 62.78 225 ARG A C 1
ATOM 1671 O O . ARG A 1 225 ? 12.738 3.280 5.314 1.00 62.78 225 ARG A O 1
ATOM 1678 N N . GLN A 1 226 ? 13.117 5.289 4.408 1.00 61.38 226 GLN A N 1
ATOM 1679 C CA . GLN A 1 226 ? 13.642 4.756 3.151 1.00 61.38 226 GLN A CA 1
ATOM 1680 C C . GLN A 1 226 ? 14.871 3.867 3.393 1.00 61.38 226 GLN A C 1
ATOM 1682 O O . GLN A 1 226 ? 14.963 2.753 2.872 1.00 61.38 226 GLN A O 1
ATOM 1687 N N . ARG A 1 227 ? 15.804 4.323 4.242 1.00 63.78 227 ARG A N 1
ATOM 1688 C CA . ARG A 1 227 ? 16.977 3.528 4.637 1.00 63.78 227 ARG A CA 1
ATOM 1689 C C . ARG A 1 227 ? 16.586 2.253 5.369 1.00 63.78 227 ARG A C 1
ATOM 1691 O O . ARG A 1 227 ? 17.246 1.235 5.168 1.00 63.78 227 ARG A O 1
ATOM 1698 N N . ALA A 1 228 ? 15.530 2.284 6.173 1.00 64.19 228 ALA A N 1
ATOM 1699 C CA . ALA A 1 228 ? 15.015 1.106 6.847 1.00 64.19 228 ALA A CA 1
ATOM 1700 C C . ALA A 1 228 ? 14.426 0.081 5.864 1.00 64.19 228 ALA A C 1
ATOM 1702 O O . ALA A 1 228 ? 14.780 -1.098 5.945 1.00 64.19 228 ALA A O 1
ATOM 1703 N N . VAL A 1 229 ? 13.619 0.507 4.884 1.00 59.62 229 VAL A N 1
ATOM 1704 C CA . VAL A 1 229 ? 13.059 -0.395 3.858 1.00 59.62 229 VAL A CA 1
ATOM 1705 C C . VAL A 1 229 ? 14.156 -0.935 2.942 1.00 59.62 229 VAL A C 1
ATOM 1707 O O . VAL A 1 229 ? 14.261 -2.148 2.761 1.00 59.62 229 VAL A O 1
ATOM 1710 N N . ALA A 1 230 ? 15.033 -0.071 2.422 1.00 61.28 230 ALA A N 1
ATOM 1711 C CA . ALA A 1 230 ? 16.152 -0.476 1.571 1.00 61.28 230 ALA A CA 1
ATOM 1712 C C . ALA A 1 230 ? 17.152 -1.374 2.323 1.00 61.28 230 ALA A C 1
ATOM 1714 O O . ALA A 1 230 ? 17.631 -2.377 1.790 1.00 61.28 230 ALA A O 1
ATOM 1715 N N . GLY A 1 231 ? 17.438 -1.057 3.588 1.00 61.56 231 GLY A N 1
ATOM 1716 C CA . GLY A 1 231 ? 18.274 -1.864 4.473 1.00 61.56 231 GLY A CA 1
ATOM 1717 C C . GLY A 1 231 ? 17.656 -3.231 4.766 1.00 61.56 231 GLY A C 1
ATOM 1718 O O . GLY A 1 231 ? 18.353 -4.246 4.705 1.00 61.56 231 GLY A O 1
ATOM 1719 N N . SER A 1 232 ? 16.348 -3.281 5.017 1.00 59.38 232 SER A N 1
ATOM 1720 C CA . SER A 1 232 ? 15.601 -4.525 5.234 1.00 59.38 232 SER A CA 1
ATOM 1721 C C . SER A 1 232 ? 15.536 -5.368 3.966 1.00 59.38 232 SER A C 1
ATOM 1723 O O . SER A 1 232 ? 15.780 -6.573 4.024 1.00 59.38 232 SER A O 1
ATOM 1725 N N . HIS A 1 233 ? 15.339 -4.740 2.805 1.00 59.12 233 HIS A N 1
ATOM 1726 C CA . HIS A 1 233 ? 15.441 -5.396 1.507 1.00 59.12 233 HIS A CA 1
ATOM 1727 C C . HIS A 1 233 ? 16.840 -5.984 1.284 1.00 59.12 233 HIS A C 1
ATOM 1729 O O . HIS A 1 233 ? 16.974 -7.162 0.961 1.00 59.12 233 HIS A O 1
ATOM 1735 N N . ALA A 1 234 ? 17.906 -5.213 1.523 1.00 62.88 234 ALA A N 1
ATOM 1736 C CA . ALA A 1 234 ? 19.278 -5.691 1.372 1.00 62.88 234 ALA A CA 1
ATOM 1737 C C . ALA A 1 234 ? 19.596 -6.863 2.321 1.00 62.88 234 ALA A C 1
ATOM 1739 O O . ALA A 1 234 ? 20.202 -7.850 1.894 1.00 62.88 234 ALA A O 1
ATOM 1740 N N . LYS A 1 235 ? 19.161 -6.792 3.588 1.00 63.78 235 LYS A N 1
ATOM 1741 C CA . LYS A 1 235 ? 19.293 -7.881 4.573 1.00 63.78 235 LYS A CA 1
ATOM 1742 C C . LYS A 1 235 ? 18.518 -9.128 4.131 1.00 63.78 235 LYS A C 1
ATOM 1744 O O . LYS A 1 235 ? 19.070 -10.228 4.175 1.00 63.78 235 LYS A O 1
ATOM 1749 N N . LEU A 1 236 ? 17.288 -8.966 3.641 1.00 56.88 236 LEU A N 1
ATOM 1750 C CA . LEU A 1 236 ? 16.470 -10.058 3.112 1.00 56.88 236 LEU A CA 1
ATOM 1751 C C . LEU A 1 236 ? 17.122 -10.709 1.886 1.00 56.88 236 LEU A C 1
ATOM 1753 O O . LEU A 1 236 ? 17.264 -11.928 1.836 1.00 56.88 236 LEU A O 1
ATOM 1757 N N . MET A 1 237 ? 17.611 -9.914 0.934 1.00 58.88 237 MET A N 1
ATOM 1758 C CA . MET A 1 237 ? 18.324 -10.419 -0.241 1.00 58.88 237 MET A CA 1
ATOM 1759 C C . MET A 1 237 ? 19.621 -11.143 0.135 1.00 58.88 237 MET A C 1
ATOM 1761 O O . MET A 1 237 ? 19.976 -12.140 -0.491 1.00 58.88 237 MET A O 1
ATOM 1765 N N . GLN A 1 238 ? 20.334 -10.690 1.171 1.00 63.81 238 GLN A N 1
ATOM 1766 C CA . GLN A 1 238 ? 21.486 -11.420 1.708 1.00 63.81 238 GLN A CA 1
ATOM 1767 C C . GLN A 1 238 ? 21.084 -12.749 2.359 1.00 63.81 238 GLN A C 1
ATOM 1769 O O . GLN A 1 238 ? 21.794 -13.736 2.181 1.00 63.81 238 GLN A O 1
ATOM 1774 N N . PHE A 1 239 ? 19.969 -12.792 3.093 1.00 59.25 239 PHE A N 1
ATOM 1775 C CA . PHE A 1 239 ? 19.443 -14.023 3.685 1.00 59.25 239 PHE A CA 1
ATOM 1776 C C . PHE A 1 239 ? 19.037 -15.041 2.611 1.00 59.25 239 PHE A C 1
ATOM 1778 O O . PHE A 1 239 ? 19.443 -16.200 2.687 1.00 59.25 239 PHE A O 1
ATOM 1785 N N . LEU A 1 240 ? 18.316 -14.597 1.578 1.00 50.94 240 LEU A N 1
ATOM 1786 C CA . LEU A 1 240 ? 17.898 -15.437 0.453 1.00 50.94 240 LEU A CA 1
ATOM 1787 C C . LEU A 1 240 ? 19.077 -15.942 -0.390 1.00 50.94 240 LEU A C 1
ATOM 1789 O O . LEU A 1 240 ? 18.985 -17.003 -0.979 1.00 50.94 240 LEU A O 1
ATOM 1793 N N . LYS A 1 241 ? 20.204 -15.220 -0.443 1.00 59.75 241 LYS A N 1
ATOM 1794 C CA . LYS A 1 241 ? 21.427 -15.697 -1.120 1.00 59.75 241 LYS A CA 1
ATOM 1795 C C . LYS A 1 241 ? 22.193 -16.768 -0.336 1.00 59.75 241 LYS A C 1
ATOM 1797 O O . LYS A 1 241 ? 23.086 -17.396 -0.899 1.00 59.75 241 LYS A O 1
ATOM 1802 N N . ARG A 1 242 ? 21.931 -16.914 0.966 1.00 64.62 242 ARG A N 1
ATOM 1803 C CA . ARG A 1 242 ? 22.644 -17.849 1.856 1.00 64.62 242 ARG A CA 1
ATOM 1804 C C . ARG A 1 242 ? 21.923 -19.186 2.042 1.00 64.62 242 ARG A C 1
ATOM 1806 O O . ARG A 1 242 ? 22.549 -20.099 2.573 1.00 64.62 242 ARG A O 1
ATOM 1813 N N . ASN A 1 243 ? 20.658 -19.284 1.639 1.00 49.09 243 ASN A N 1
ATOM 1814 C CA . ASN A 1 243 ? 19.804 -20.468 1.777 1.00 49.09 243 ASN A CA 1
ATOM 1815 C C . ASN A 1 243 ? 19.276 -20.905 0.410 1.00 49.09 243 ASN A C 1
ATOM 1817 O O . ASN A 1 243 ? 18.957 -22.105 0.277 1.00 49.09 243 ASN A O 1
#

Solvent-accessible surface area (backbone atoms only — not comparable to full-atom values): 12380 Å² total; per-residue (Å²): 137,82,76,53,56,76,45,79,49,64,70,45,77,43,70,67,42,56,62,63,40,82,46,65,41,46,46,27,48,36,39,40,30,51,29,40,34,41,33,56,58,84,65,100,81,66,63,53,35,27,41,30,37,40,43,35,41,60,92,69,41,44,74,47,26,36,43,38,41,34,50,29,38,37,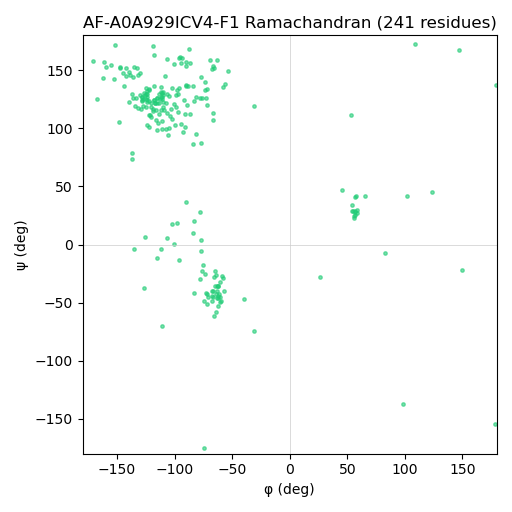42,39,38,51,78,64,100,48,44,36,26,45,29,34,37,38,51,50,67,72,79,93,53,52,39,38,39,38,41,32,49,28,39,38,41,34,47,22,71,47,26,28,46,31,39,38,32,50,51,32,47,33,35,44,30,50,27,39,38,40,46,30,15,28,20,52,32,37,41,39,30,75,84,88,45,75,24,36,52,32,38,40,28,52,46,39,47,41,84,68,33,50,42,76,75,19,38,31,35,36,33,45,46,38,29,59,26,38,39,41,61,57,66,60,44,46,28,59,70,73,43,63,56,52,74,45,78,78,71,97,85,73,86,79,67,76,57,86,79,75,72,81,68,52,63,57,60,47,56,50,46,53,49,21,52,54,48,49,49,51,51,49,54,53,53,63,74,76,109

Mean predicted aligned error: 9.41 Å

Nearest PDB structures (foldseek):
  4z06-assembly2_B  TM=2.689E-01  e=3.471E+00  Caldicellulosiruptor bescii DSM 6725
  5jse-assembly1_C  TM=2.164E-01  e=2.986E+00  Bacteriophage sp.
  6c72-assembly1_C  TM=1.707E-01  e=4.244E+00  Acinetobacter phage Fri1
  1ee6-assembly1_A  TM=1.870E-01  e=8.577E+00  Bacillus sp. KSM-P15

Secondary structure (DSSP, 8-state):
--PPPEEEEES-EEES-SEEEEEES--SEEEEES-EEEEEE--TT-S-EEEEEEEEETTT--SEEEEEEES-EEEEEE-SSS-EEEEEEEEESSS--EEEEEEES-EEEEESTTEEEEEEES-SSEEEES-EEEEEESEEEEEE--SS--EE--EEES-BSGGGEEESS-SEEE-TTEES-EE-SS---EEE-SS--EE---STT----------THHHHHHHHHHHHHHHHHHHHHHHHTT-

Foldseek 3Di:
DPQFEEAEAEDEEAAQDQEQEEAELGSYAYEYAHYEYAHEPPDPPAQGGEDYEYEYEAPRHDQEYEYEYAHYEYAYAYPDPHAYELYEYEYPDHDDRAYAEHAEHYEYHYEEARYEHYHAERYENYEHEHYEYAYEYAEPEEYEYDPPDQYENYEYEHYDNQVRYHHPHWNYEYYPNYPHYEHDDDDIAYEHQDHYYPYDDDPPDDDHDHDNDDDDVVVVSVVSNVCSVVVVVVVVVVVVVVD

Sequence (243 aa):
MRSGAQVDINFNHFLQNLVAVVIINSSQSTTVTANTFDIDEAAPVIDYAAGIVLSVTKADAPPNTRLVIHNNKFNLSDSADLPLDAISVAVFDGPYQTVSLAVTNNTFNLFGENIAGVWGVDIDNGAVSANLFNGFGWSAVTVLAENLLTISDWTITANKGLLNFTANKADIEIGYDVLQTIVGPQNATVSDLGTGSSLLSVEPGDSNTMQTDLGNKTEKSFADRQRAVAGSHAKLMQFLKRN

Radius of gyration: 16.9 Å; Cα contacts (8 Å, |Δi|>4): 644; chains: 1; bounding box: 44×44×45 Å